Protein AF-J9EG57-F1 (afdb_monomer)

Organism: Wuchereria bancrofti (NCBI:txid6293)

Structure (mmCIF, N/CA/C/O backbone):
data_AF-J9EG57-F1
#
_entry.id   AF-J9EG57-F1
#
loop_
_atom_site.group_PDB
_atom_site.id
_atom_site.type_symbol
_atom_site.label_atom_id
_atom_site.label_alt_id
_atom_site.label_comp_id
_atom_site.label_asym_id
_atom_site.label_entity_id
_atom_site.label_seq_id
_atom_site.pdbx_PDB_ins_code
_atom_site.Cartn_x
_atom_site.Cartn_y
_atom_site.Cartn_z
_atom_site.occupancy
_atom_site.B_iso_or_equiv
_atom_site.auth_seq_id
_atom_site.auth_comp_id
_atom_site.auth_asym_id
_atom_site.auth_atom_id
_atom_site.pdbx_PDB_model_num
ATOM 1 N N . MET A 1 1 ? 6.375 -0.796 -28.559 1.00 57.81 1 MET A N 1
ATOM 2 C CA . MET A 1 1 ? 7.271 -1.974 -28.597 1.00 57.81 1 MET A CA 1
ATOM 3 C C . MET A 1 1 ? 8.467 -1.835 -27.651 1.00 57.81 1 MET A C 1
ATOM 5 O O . MET A 1 1 ? 8.670 -2.732 -26.848 1.00 57.81 1 MET A O 1
ATOM 9 N N . PHE A 1 2 ? 9.218 -0.724 -27.666 1.00 63.81 2 PHE A N 1
ATOM 10 C CA . PHE A 1 2 ? 10.356 -0.528 -26.745 1.00 63.81 2 PHE A CA 1
ATOM 11 C C . PHE A 1 2 ? 9.957 -0.389 -25.268 1.00 63.81 2 PHE A C 1
ATOM 13 O O . PHE A 1 2 ? 10.503 -1.093 -24.427 1.00 63.81 2 PHE A O 1
ATOM 20 N N . ILE A 1 3 ? 8.948 0.432 -24.951 1.00 69.69 3 ILE A N 1
ATOM 21 C CA . ILE A 1 3 ? 8.477 0.614 -23.563 1.00 69.69 3 ILE A CA 1
ATOM 22 C C . ILE A 1 3 ? 8.057 -0.728 -22.952 1.00 69.69 3 ILE A C 1
ATOM 24 O O . ILE A 1 3 ? 8.500 -1.078 -21.870 1.00 69.69 3 ILE A O 1
ATOM 28 N N . THR A 1 4 ? 7.292 -1.538 -23.685 1.00 69.19 4 THR A N 1
ATOM 29 C CA . THR A 1 4 ? 6.844 -2.865 -23.235 1.00 69.19 4 THR A CA 1
ATOM 30 C C . THR A 1 4 ? 7.978 -3.850 -22.940 1.00 69.19 4 THR A C 1
ATOM 32 O O . THR A 1 4 ? 7.778 -4.738 -22.117 1.00 69.19 4 THR A O 1
ATOM 35 N N . LEU A 1 5 ? 9.145 -3.710 -23.582 1.00 70.06 5 LEU A N 1
ATOM 36 C CA . LEU A 1 5 ? 10.332 -4.518 -23.278 1.00 70.06 5 LEU A CA 1
ATOM 37 C C . LEU A 1 5 ? 11.007 -4.036 -21.989 1.00 70.06 5 LEU A C 1
ATOM 39 O O . LEU A 1 5 ? 11.344 -4.856 -21.140 1.00 70.06 5 LEU A O 1
ATOM 43 N N . LEU A 1 6 ? 11.103 -2.716 -21.797 1.00 75.38 6 LEU A N 1
ATOM 44 C CA . LEU A 1 6 ? 11.636 -2.119 -20.567 1.00 75.38 6 LEU A CA 1
ATOM 45 C C . LEU A 1 6 ? 10.810 -2.498 -19.328 1.00 75.38 6 LEU A C 1
ATOM 47 O O . LEU A 1 6 ? 11.366 -2.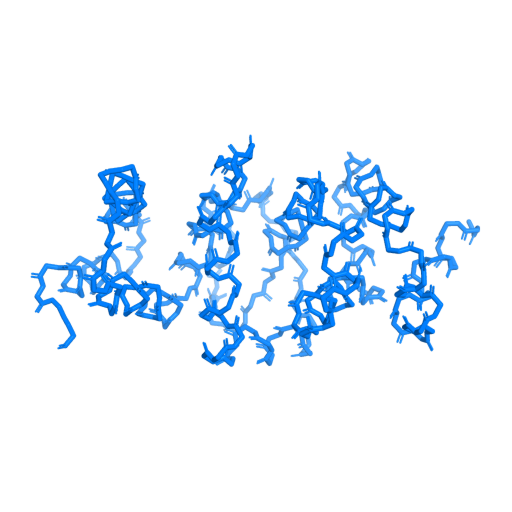651 -18.247 1.00 75.38 6 LEU A O 1
ATOM 51 N N . LEU A 1 7 ? 9.498 -2.718 -19.477 1.00 78.94 7 LEU A N 1
ATOM 52 C CA . LEU A 1 7 ? 8.629 -3.142 -18.368 1.00 78.94 7 LEU A CA 1
ATOM 53 C C . LEU A 1 7 ? 8.873 -4.581 -17.890 1.00 78.94 7 LEU A C 1
ATOM 55 O O . LEU A 1 7 ? 8.391 -4.947 -16.823 1.00 78.94 7 LEU A O 1
ATOM 59 N N . ILE A 1 8 ? 9.577 -5.406 -18.670 1.00 81.00 8 ILE A N 1
ATOM 60 C CA . ILE A 1 8 ? 9.894 -6.796 -18.306 1.00 81.00 8 ILE A CA 1
ATOM 61 C C . ILE A 1 8 ? 11.206 -6.869 -17.507 1.00 81.00 8 ILE A C 1
ATOM 63 O O . ILE A 1 8 ? 11.408 -7.805 -16.732 1.00 81.00 8 ILE A O 1
ATOM 67 N N . ILE A 1 9 ? 12.076 -5.863 -17.654 1.00 79.94 9 ILE A N 1
ATOM 68 C CA . ILE A 1 9 ? 13.387 -5.794 -16.998 1.00 79.94 9 ILE A CA 1
ATOM 69 C C . ILE A 1 9 ? 13.290 -5.924 -15.471 1.00 79.94 9 ILE A C 1
ATOM 71 O O . ILE A 1 9 ? 14.027 -6.738 -14.929 1.00 79.94 9 ILE A O 1
ATOM 75 N N . PRO A 1 10 ? 12.368 -5.258 -14.749 1.00 80.19 10 PRO A N 1
ATOM 76 C CA . PRO A 1 10 ? 12.299 -5.389 -13.292 1.00 80.19 10 PRO A CA 1
ATOM 77 C C . PRO A 1 10 ? 12.045 -6.818 -12.818 1.00 80.19 10 PRO A C 1
ATOM 79 O O . PRO A 1 10 ? 12.564 -7.221 -11.781 1.00 80.19 10 PRO A O 1
ATOM 82 N N . ARG A 1 11 ? 11.263 -7.590 -13.582 1.00 79.19 11 ARG A N 1
ATOM 83 C CA . ARG A 1 11 ? 10.943 -8.980 -13.250 1.00 79.19 11 ARG A CA 1
ATOM 84 C C . ARG A 1 11 ? 12.073 -9.934 -13.631 1.00 79.19 11 ARG A C 1
ATOM 86 O O . ARG A 1 11 ? 12.404 -10.818 -12.852 1.00 79.19 11 ARG A O 1
ATOM 93 N N . ASN A 1 12 ? 12.651 -9.766 -14.819 1.00 83.19 12 ASN A N 1
ATOM 94 C CA . ASN A 1 12 ? 13.596 -10.738 -15.382 1.00 83.19 12 ASN A CA 1
ATOM 95 C C . ASN A 1 12 ? 15.071 -10.403 -15.101 1.00 83.19 12 ASN A C 1
ATOM 97 O O . ASN A 1 12 ? 15.911 -11.296 -15.094 1.00 83.19 12 ASN A O 1
ATOM 101 N N . TYR A 1 13 ? 15.382 -9.130 -14.865 1.00 84.75 13 TYR A N 1
ATOM 102 C CA . TYR A 1 13 ? 16.728 -8.585 -14.688 1.00 84.75 13 TYR A CA 1
ATOM 103 C C . TYR A 1 13 ? 16.738 -7.595 -13.515 1.00 84.75 13 TYR A C 1
ATOM 105 O O . TYR A 1 13 ? 17.072 -6.417 -13.649 1.00 84.75 13 TYR A O 1
ATOM 113 N N . PHE A 1 14 ? 16.351 -8.081 -12.331 1.00 84.38 14 PHE A N 1
ATOM 114 C CA . PHE A 1 14 ? 16.212 -7.239 -11.140 1.00 84.38 14 PHE A CA 1
ATOM 115 C C . PHE A 1 14 ? 17.504 -6.491 -10.776 1.00 84.38 14 PHE A C 1
ATOM 117 O O . PHE A 1 14 ? 17.450 -5.356 -10.314 1.00 84.38 14 PHE A O 1
ATOM 124 N N . THR A 1 15 ? 18.674 -7.101 -10.988 1.00 83.94 15 THR A N 1
ATOM 125 C CA . THR A 1 15 ? 19.976 -6.470 -10.716 1.00 83.94 15 THR A CA 1
ATOM 126 C C . THR A 1 15 ? 20.172 -5.195 -11.538 1.00 83.94 15 THR A C 1
ATOM 128 O O . THR A 1 15 ? 20.552 -4.160 -10.988 1.00 83.94 15 THR A O 1
ATOM 131 N N . GLU A 1 16 ? 19.827 -5.234 -12.825 1.00 85.25 16 GLU A N 1
ATOM 132 C CA . GLU A 1 16 ? 19.859 -4.074 -13.720 1.00 85.25 16 GLU A CA 1
ATOM 133 C C . GLU A 1 16 ? 18.868 -2.997 -13.266 1.00 85.25 16 GLU A C 1
ATOM 135 O O . GLU A 1 16 ? 19.236 -1.830 -13.129 1.00 85.25 16 GLU A O 1
ATOM 140 N N . PHE A 1 17 ? 17.636 -3.398 -12.937 1.00 85.12 17 PHE A N 1
ATOM 141 C CA . PHE A 1 17 ? 16.631 -2.493 -12.378 1.00 85.12 17 PHE A CA 1
ATOM 142 C C . PHE A 1 17 ? 17.133 -1.801 -11.099 1.00 85.12 17 PHE A C 1
ATOM 144 O O . PHE A 1 17 ? 17.042 -0.580 -10.980 1.00 85.12 17 PHE A O 1
ATOM 151 N N . SER A 1 18 ? 17.737 -2.558 -10.179 1.00 83.75 18 SER A N 1
ATOM 152 C CA . SER A 1 18 ? 18.270 -2.034 -8.916 1.00 83.75 18 SER A CA 1
ATOM 153 C C . SER A 1 18 ? 19.509 -1.149 -9.073 1.00 83.75 18 SER A C 1
ATOM 155 O O . SER A 1 18 ? 19.851 -0.432 -8.139 1.00 83.75 18 SER A O 1
ATOM 157 N N . THR A 1 19 ? 20.158 -1.164 -10.243 1.00 85.19 19 THR A N 1
ATOM 158 C CA . THR A 1 19 ? 21.294 -0.278 -10.549 1.00 85.19 19 THR A CA 1
ATOM 159 C C . THR A 1 19 ? 20.820 1.137 -10.897 1.00 85.19 19 THR A C 1
ATOM 161 O O . THR A 1 19 ? 21.507 2.113 -10.603 1.00 85.19 19 THR A O 1
ATOM 164 N N . TYR A 1 20 ? 19.625 1.261 -11.484 1.00 85.12 20 TYR A N 1
ATOM 165 C CA . TYR A 1 20 ? 19.053 2.531 -11.950 1.00 85.12 20 TYR A CA 1
ATOM 166 C C . TYR A 1 20 ? 17.590 2.723 -11.497 1.00 85.12 20 TYR A C 1
ATOM 168 O O . TYR A 1 20 ? 16.708 2.982 -12.325 1.00 85.12 20 TYR A O 1
ATOM 176 N N . PRO A 1 21 ? 17.280 2.587 -10.192 1.00 86.06 21 PRO A N 1
ATOM 177 C CA . PRO A 1 21 ? 15.898 2.503 -9.728 1.00 86.06 21 PRO A CA 1
ATOM 178 C C . PRO A 1 21 ? 15.124 3.799 -9.998 1.00 86.06 21 PRO A C 1
ATOM 180 O O . PRO A 1 21 ? 13.977 3.747 -10.431 1.00 86.06 21 PRO A O 1
ATOM 183 N N . THR A 1 22 ? 15.748 4.968 -9.838 1.00 87.25 22 THR A N 1
ATOM 184 C CA . THR A 1 22 ? 15.096 6.278 -10.003 1.00 87.25 22 THR A CA 1
ATOM 185 C C . THR A 1 22 ? 14.610 6.520 -11.435 1.00 87.25 22 THR A C 1
ATOM 187 O O . THR A 1 22 ? 13.525 7.076 -11.643 1.00 87.25 22 THR A O 1
ATOM 190 N N . GLN A 1 23 ? 15.374 6.069 -12.437 1.00 87.44 23 GLN A N 1
ATOM 191 C CA . GLN A 1 23 ? 14.998 6.156 -13.849 1.00 87.44 23 GLN A CA 1
ATOM 192 C C . GLN A 1 23 ? 13.776 5.277 -14.138 1.00 87.44 23 GLN A C 1
ATOM 194 O O . GLN A 1 23 ? 12.808 5.746 -14.740 1.00 87.44 23 GLN A O 1
ATOM 199 N N . TYR A 1 24 ? 13.791 4.029 -13.661 1.00 89.94 24 TYR A N 1
ATOM 200 C CA . TYR A 1 24 ? 12.669 3.107 -13.829 1.00 89.94 24 TYR A CA 1
ATOM 201 C C . TYR A 1 24 ? 11.419 3.569 -13.073 1.00 89.94 24 TYR A C 1
ATOM 203 O O . TYR A 1 24 ? 10.335 3.553 -13.647 1.00 89.94 24 TYR A O 1
ATOM 211 N N . ILE A 1 25 ? 11.553 4.056 -11.837 1.00 90.31 25 ILE A N 1
ATOM 212 C CA . ILE A 1 25 ? 10.439 4.608 -11.049 1.00 90.31 25 ILE A CA 1
ATOM 213 C C . ILE A 1 25 ? 9.801 5.790 -11.783 1.00 90.31 25 ILE A C 1
ATOM 215 O O . ILE A 1 25 ? 8.581 5.844 -11.925 1.00 90.31 25 ILE A O 1
ATOM 219 N N . THR A 1 26 ? 10.613 6.709 -12.313 1.00 90.44 26 THR A N 1
ATOM 220 C CA . THR A 1 26 ? 10.104 7.856 -13.081 1.00 90.44 26 THR A CA 1
ATOM 221 C C . THR A 1 26 ? 9.385 7.403 -14.352 1.00 90.44 26 THR A C 1
ATOM 223 O O . THR A 1 26 ? 8.307 7.910 -14.661 1.00 90.44 26 THR A O 1
ATOM 226 N N . LEU A 1 27 ? 9.940 6.422 -15.068 1.00 91.31 27 LEU A N 1
ATOM 227 C CA . LEU A 1 27 ? 9.302 5.833 -16.244 1.00 91.31 27 LEU A CA 1
ATOM 228 C C . LEU A 1 27 ? 7.960 5.175 -15.889 1.00 91.31 27 LEU A C 1
ATOM 230 O O . LEU A 1 27 ? 6.971 5.393 -16.587 1.00 91.31 27 LEU A O 1
ATOM 234 N N . PHE A 1 28 ? 7.905 4.392 -14.807 1.00 93.50 28 PHE A N 1
ATOM 235 C CA . PHE A 1 28 ? 6.677 3.733 -14.360 1.00 93.50 28 PHE A CA 1
ATOM 236 C C . PHE A 1 28 ? 5.628 4.735 -13.911 1.00 93.50 28 PHE A C 1
ATO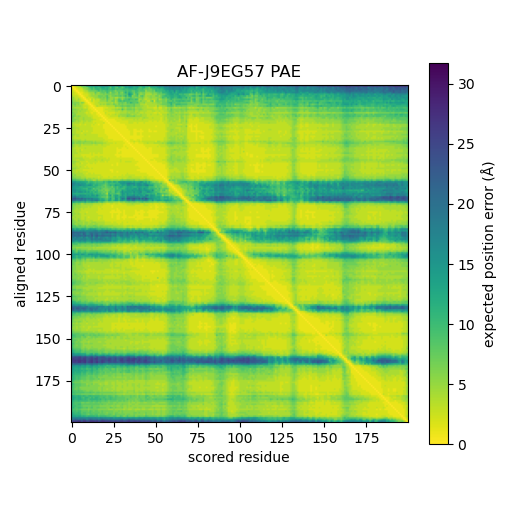M 238 O O . PHE A 1 28 ? 4.462 4.534 -14.222 1.00 93.50 28 PHE A O 1
ATOM 245 N N . ASN A 1 29 ? 6.029 5.823 -13.256 1.00 92.31 29 ASN A N 1
ATOM 246 C CA . ASN A 1 29 ? 5.137 6.910 -12.870 1.00 92.31 29 ASN A CA 1
ATOM 247 C C . ASN A 1 29 ? 4.475 7.547 -14.096 1.00 92.31 29 ASN A C 1
ATOM 249 O O . ASN A 1 29 ? 3.253 7.503 -14.224 1.00 92.31 29 ASN A O 1
ATOM 253 N N . LEU A 1 30 ? 5.268 8.012 -15.065 1.00 92.69 30 LEU A N 1
ATOM 254 C CA . LEU A 1 30 ? 4.743 8.602 -16.301 1.00 92.69 30 LEU A CA 1
ATOM 255 C C . LEU A 1 30 ? 3.850 7.623 -17.079 1.00 92.69 30 LEU A C 1
ATOM 257 O O . LEU A 1 30 ? 2.789 7.991 -17.592 1.00 92.69 30 LEU A O 1
ATOM 261 N N . TYR A 1 31 ? 4.254 6.354 -17.142 1.00 93.94 31 TYR A N 1
ATOM 262 C CA . TYR A 1 31 ? 3.484 5.327 -17.828 1.00 93.94 31 TYR A CA 1
ATOM 263 C C . TYR A 1 31 ? 2.168 5.012 -17.102 1.00 93.94 31 TYR A C 1
ATOM 265 O O . TYR A 1 31 ? 1.117 4.968 -17.737 1.00 93.94 31 TYR A O 1
ATOM 273 N N . ALA A 1 32 ? 2.185 4.874 -15.775 1.00 93.06 32 ALA A N 1
ATOM 274 C CA . ALA A 1 32 ? 0.994 4.655 -14.957 1.00 93.06 32 ALA A CA 1
ATOM 275 C C . ALA A 1 32 ? 0.001 5.822 -15.068 1.00 93.06 32 ALA A C 1
ATOM 277 O O . ALA A 1 32 ? -1.210 5.598 -15.145 1.00 93.06 32 ALA A O 1
ATOM 278 N N . LEU A 1 33 ? 0.490 7.063 -15.125 1.00 93.06 33 LEU A N 1
ATOM 279 C CA . LEU A 1 33 ? -0.342 8.257 -15.299 1.00 93.06 33 LEU A CA 1
ATOM 280 C C . LEU A 1 33 ? -1.001 8.338 -16.686 1.00 93.06 33 LEU A C 1
ATOM 282 O O . LEU A 1 33 ? -2.016 9.011 -16.833 1.00 93.06 33 LEU A O 1
ATOM 286 N N . SER A 1 34 ? -0.501 7.602 -17.684 1.00 93.19 34 SER A N 1
ATOM 287 C CA . SER A 1 34 ? -1.047 7.620 -19.050 1.00 93.19 34 SER A CA 1
ATOM 288 C C . SER A 1 34 ? -2.422 6.950 -19.184 1.00 93.19 34 SER A C 1
ATOM 290 O O . SER A 1 34 ? -3.119 7.184 -20.170 1.00 93.19 34 SER A O 1
ATOM 292 N N . GLY A 1 35 ? -2.829 6.106 -18.231 1.00 92.44 35 GLY A N 1
ATOM 293 C CA . GLY A 1 35 ? -4.155 5.487 -18.255 1.00 92.44 35 GLY A CA 1
ATOM 294 C C . GLY A 1 35 ? -4.273 4.214 -17.425 1.00 92.44 35 GLY A C 1
ATOM 295 O O . GLY A 1 35 ? -3.304 3.719 -16.849 1.00 92.44 35 GLY A O 1
ATOM 296 N N . LEU A 1 36 ? -5.495 3.682 -17.334 1.00 92.25 36 LEU A N 1
ATOM 297 C CA . LEU A 1 36 ? -5.777 2.469 -16.562 1.00 92.25 36 LEU A CA 1
ATOM 298 C C . LEU A 1 36 ? -5.083 1.242 -17.165 1.00 92.25 36 LEU A C 1
ATOM 300 O O . LEU A 1 36 ? -4.464 0.478 -16.433 1.00 92.25 36 LEU A O 1
ATOM 304 N N . GLU A 1 37 ? -5.114 1.071 -18.489 1.00 92.31 37 GLU A N 1
ATOM 305 C CA . GLU A 1 37 ? -4.503 -0.099 -19.134 1.00 92.31 37 GLU A CA 1
ATOM 306 C C . GLU A 1 37 ? -2.983 -0.151 -18.931 1.00 92.31 37 GLU A C 1
ATOM 308 O O . GLU A 1 37 ? -2.419 -1.224 -18.740 1.00 92.31 37 GLU A O 1
ATOM 313 N N . GLN A 1 38 ? -2.316 1.001 -18.883 1.00 93.62 38 GLN A N 1
ATOM 314 C CA . GLN A 1 38 ? -0.888 1.097 -18.596 1.00 93.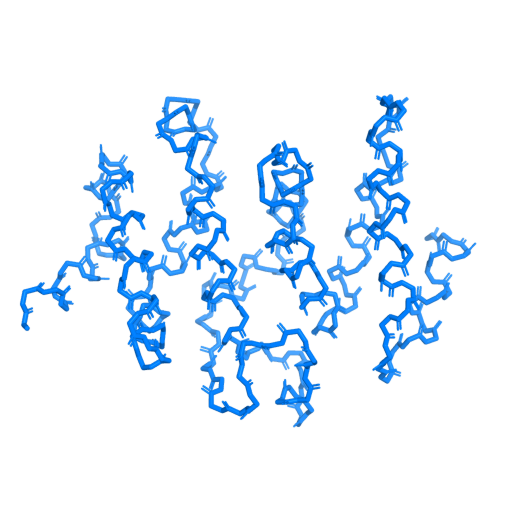62 38 GLN A CA 1
ATOM 315 C C . GLN A 1 38 ? -0.572 0.643 -17.168 1.00 93.62 38 GLN A C 1
ATOM 317 O O . GLN A 1 38 ? 0.357 -0.143 -16.967 1.00 93.62 38 GLN A O 1
ATOM 322 N N . LYS A 1 39 ? -1.390 1.045 -16.184 1.00 94.56 39 LYS A N 1
ATOM 323 C CA . LYS A 1 39 ? -1.288 0.525 -14.811 1.00 94.56 39 LYS A CA 1
ATOM 324 C C . LYS A 1 39 ? -1.469 -0.998 -14.790 1.00 94.56 39 LYS A C 1
ATOM 326 O O . LYS A 1 39 ? -0.648 -1.706 -14.210 1.00 94.56 39 LYS A O 1
ATOM 331 N N . ARG A 1 40 ? -2.474 -1.529 -15.500 1.00 93.31 40 ARG A N 1
ATOM 332 C CA . ARG A 1 40 ? -2.695 -2.985 -15.610 1.00 93.31 40 ARG A CA 1
ATOM 333 C C . ARG A 1 40 ? -1.493 -3.708 -16.208 1.00 93.31 40 ARG A C 1
ATOM 335 O O . ARG A 1 40 ? -1.117 -4.778 -15.735 1.00 93.31 40 ARG A O 1
ATOM 342 N N . GLN A 1 41 ? -0.886 -3.142 -17.248 1.00 92.88 41 GLN A N 1
ATOM 343 C CA . GLN A 1 41 ? 0.304 -3.715 -17.870 1.00 92.88 41 GLN A CA 1
ATOM 344 C C . GLN A 1 41 ? 1.491 -3.737 -16.906 1.00 92.88 41 GLN A C 1
ATOM 346 O O . GLN A 1 41 ? 2.159 -4.764 -16.827 1.00 92.88 41 GLN A O 1
ATOM 351 N N . LEU A 1 42 ? 1.718 -2.673 -16.129 1.00 94.56 42 LEU A N 1
ATOM 352 C CA . LEU A 1 42 ? 2.768 -2.644 -15.102 1.00 94.56 42 LEU A CA 1
ATOM 353 C C . LEU A 1 42 ? 2.590 -3.758 -14.064 1.00 94.56 42 LEU A C 1
ATOM 355 O O . LEU A 1 42 ? 3.549 -4.474 -13.770 1.00 94.56 42 LEU A O 1
ATOM 359 N N . VAL A 1 43 ? 1.365 -3.959 -13.568 1.00 94.19 43 VAL A N 1
ATOM 360 C CA . VAL A 1 43 ? 1.050 -5.060 -12.640 1.00 94.19 43 VAL A CA 1
ATOM 361 C C . VAL A 1 43 ? 1.334 -6.415 -13.295 1.00 94.19 43 VAL A C 1
ATOM 363 O O . VAL A 1 43 ? 2.119 -7.202 -12.771 1.00 94.19 43 VAL A O 1
ATOM 366 N N . ARG A 1 44 ? 0.779 -6.669 -14.490 1.00 91.81 44 ARG A N 1
ATOM 367 C CA . ARG A 1 44 ? 0.939 -7.946 -15.217 1.00 91.81 44 ARG A CA 1
ATOM 368 C C . ARG A 1 44 ? 2.393 -8.263 -15.582 1.00 91.81 44 ARG A C 1
ATOM 370 O O . ARG A 1 44 ? 2.756 -9.431 -15.703 1.00 91.81 44 ARG A O 1
ATOM 377 N N . LYS A 1 45 ? 3.223 -7.242 -15.806 1.00 92.00 45 LYS A N 1
ATOM 378 C CA . LYS A 1 45 ? 4.646 -7.401 -16.143 1.00 92.00 45 LYS A CA 1
ATOM 379 C C . LYS A 1 45 ? 5.555 -7.518 -14.916 1.00 92.00 45 LYS A C 1
ATOM 381 O O . LYS A 1 45 ? 6.738 -7.787 -15.089 1.00 92.00 45 LYS A O 1
ATOM 386 N N . GLY A 1 46 ? 5.010 -7.418 -13.702 1.00 91.00 46 GLY A N 1
ATOM 387 C CA . GLY A 1 46 ? 5.753 -7.621 -12.456 1.00 91.00 46 GLY A CA 1
ATOM 388 C C . GLY A 1 46 ? 6.448 -6.369 -11.924 1.00 91.00 46 GLY A C 1
ATOM 389 O O . GLY A 1 46 ? 7.274 -6.481 -11.023 1.00 91.00 46 GLY A O 1
ATOM 390 N N . ALA A 1 47 ? 6.114 -5.178 -12.435 1.00 93.12 47 ALA A N 1
ATOM 391 C CA . ALA A 1 47 ? 6.694 -3.930 -11.942 1.00 93.12 47 ALA A CA 1
ATOM 392 C C . ALA A 1 47 ? 6.324 -3.685 -10.473 1.00 93.12 47 ALA A C 1
ATOM 394 O O . ALA A 1 47 ? 7.193 -3.339 -9.682 1.00 93.12 47 ALA A O 1
ATOM 395 N N . LEU A 1 48 ? 5.064 -3.935 -10.089 1.00 94.44 48 LEU A N 1
ATOM 396 C CA . LEU A 1 48 ? 4.624 -3.809 -8.696 1.00 94.44 48 LEU A CA 1
ATOM 397 C C . LEU A 1 48 ? 5.444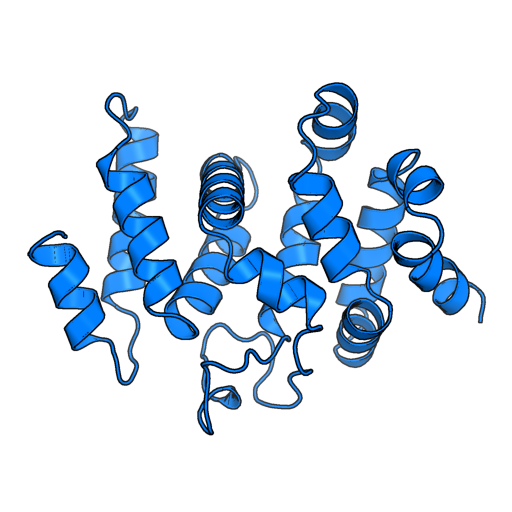 -4.715 -7.769 1.00 94.44 48 LEU A C 1
ATOM 399 O O . LEU A 1 48 ? 6.022 -4.227 -6.806 1.00 94.44 48 LEU A O 1
ATOM 403 N N . HIS A 1 49 ? 5.568 -6.002 -8.100 1.00 93.19 49 HIS A N 1
ATOM 404 C CA . HIS A 1 49 ? 6.384 -6.937 -7.324 1.00 93.19 49 HIS A CA 1
ATOM 405 C C . HIS A 1 49 ? 7.840 -6.464 -7.199 1.00 93.19 49 HIS A C 1
ATOM 407 O O . HIS A 1 49 ? 8.380 -6.436 -6.099 1.00 93.19 49 HIS A O 1
ATOM 413 N N . ALA A 1 50 ? 8.464 -6.023 -8.296 1.00 91.94 50 ALA A N 1
ATOM 414 C CA . ALA A 1 50 ? 9.837 -5.528 -8.255 1.00 91.94 50 ALA A CA 1
ATOM 415 C C . ALA A 1 50 ? 9.998 -4.285 -7.358 1.00 91.94 50 ALA A C 1
ATOM 417 O O . ALA A 1 50 ? 10.994 -4.168 -6.649 1.00 91.94 50 ALA A O 1
ATOM 418 N N . LEU A 1 51 ? 9.018 -3.376 -7.334 1.00 91.81 51 LEU A N 1
ATOM 419 C CA . LEU A 1 51 ? 9.034 -2.228 -6.420 1.00 91.81 51 LEU A CA 1
ATOM 420 C C . LEU A 1 51 ? 8.899 -2.667 -4.955 1.00 91.81 51 LEU A C 1
ATOM 422 O O . LEU A 1 51 ? 9.616 -2.140 -4.109 1.00 91.81 51 LEU A O 1
ATOM 426 N N . LEU A 1 52 ? 8.055 -3.662 -4.656 1.00 91.88 52 LEU A N 1
ATOM 427 C CA . LEU A 1 52 ? 7.940 -4.231 -3.305 1.00 91.88 52 LEU A CA 1
ATOM 428 C C . LEU A 1 52 ? 9.249 -4.912 -2.863 1.00 91.88 52 LEU A C 1
ATOM 430 O O . LEU A 1 52 ? 9.718 -4.696 -1.748 1.00 91.88 52 LEU A O 1
ATOM 434 N N . VAL A 1 53 ? 9.908 -5.652 -3.759 1.00 90.19 53 VAL A N 1
ATOM 435 C CA . VAL A 1 53 ? 11.239 -6.231 -3.498 1.00 90.19 53 VAL A CA 1
ATOM 436 C C . VAL A 1 53 ? 12.299 -5.140 -3.302 1.00 90.19 53 VAL A C 1
ATOM 438 O O . VAL A 1 53 ? 13.216 -5.295 -2.499 1.00 90.19 53 VAL A O 1
ATOM 441 N N . LEU A 1 54 ? 12.199 -4.015 -4.014 1.00 87.88 54 LEU A N 1
ATOM 442 C CA . LEU A 1 54 ? 13.133 -2.899 -3.861 1.00 87.88 54 LEU A CA 1
ATOM 443 C C . LEU A 1 54 ? 13.058 -2.279 -2.460 1.00 87.88 54 LEU A C 1
ATOM 445 O O . LEU A 1 54 ? 14.100 -2.031 -1.853 1.00 87.88 54 LEU A O 1
ATOM 449 N N . ILE A 1 55 ? 11.846 -2.061 -1.939 1.00 86.56 55 ILE A N 1
ATOM 450 C CA . ILE A 1 55 ? 11.648 -1.491 -0.596 1.00 86.56 55 ILE A CA 1
ATOM 451 C C . ILE A 1 55 ? 11.903 -2.502 0.527 1.00 86.56 55 ILE A C 1
ATOM 453 O O . ILE A 1 55 ? 12.217 -2.100 1.652 1.00 86.56 55 ILE A O 1
ATOM 457 N N . SER A 1 56 ? 11.815 -3.806 0.235 1.00 84.81 56 SER A N 1
ATOM 458 C CA . SER A 1 56 ? 12.142 -4.854 1.203 1.00 84.81 56 SER A CA 1
ATOM 459 C C . SER A 1 56 ? 13.648 -5.011 1.415 1.00 84.81 56 SER A C 1
ATOM 461 O O . SER A 1 56 ? 14.056 -5.439 2.492 1.00 84.81 56 SER A O 1
ATOM 463 N N . ARG A 1 57 ? 14.503 -4.624 0.462 1.00 81.69 57 ARG A N 1
ATOM 464 C CA . ARG A 1 57 ? 15.963 -4.705 0.635 1.00 81.69 57 ARG A CA 1
ATOM 465 C C . ARG A 1 57 ? 16.468 -3.720 1.691 1.00 81.69 57 ARG A C 1
ATOM 467 O O . ARG A 1 57 ? 16.147 -2.536 1.680 1.00 81.69 57 ARG A O 1
ATOM 474 N N . GLU A 1 58 ? 17.319 -4.207 2.591 1.00 65.69 58 GLU A N 1
ATOM 475 C CA . GLU A 1 58 ? 17.943 -3.402 3.655 1.00 65.69 58 GLU A CA 1
ATOM 476 C C . GLU A 1 58 ? 19.191 -2.637 3.205 1.00 65.69 58 GLU A C 1
ATOM 478 O O . GLU A 1 58 ? 19.829 -1.970 4.014 1.00 65.69 58 GLU A O 1
ATOM 483 N N . ASP A 1 59 ? 19.518 -2.691 1.916 1.00 70.94 59 ASP A N 1
ATOM 484 C CA . ASP A 1 59 ? 20.693 -2.030 1.371 1.00 70.94 59 ASP A CA 1
ATOM 485 C C . ASP A 1 59 ? 20.553 -0.503 1.473 1.00 70.94 59 ASP A C 1
ATOM 487 O O . ASP A 1 59 ? 19.781 0.133 0.745 1.00 70.94 59 ASP A O 1
ATOM 491 N N . TYR A 1 60 ? 21.299 0.075 2.416 1.00 62.19 60 TYR A N 1
ATOM 492 C CA . TYR A 1 60 ? 21.305 1.505 2.707 1.00 62.19 60 TYR A CA 1
ATOM 493 C C . TYR A 1 60 ? 21.661 2.334 1.469 1.00 62.19 60 TYR A C 1
ATOM 495 O O . TYR A 1 60 ? 21.081 3.397 1.258 1.00 62.19 60 TYR A O 1
ATOM 503 N N . HIS A 1 61 ? 22.551 1.831 0.607 1.00 61.41 61 HIS A N 1
ATOM 504 C CA . HIS A 1 61 ? 22.924 2.536 -0.617 1.00 61.41 61 HIS A CA 1
ATOM 505 C C . HIS A 1 61 ? 21.749 2.632 -1.582 1.00 61.41 61 HIS A C 1
ATOM 507 O O . HIS A 1 61 ? 21.502 3.698 -2.139 1.00 61.41 61 HIS A O 1
ATOM 513 N N . ILE A 1 62 ? 20.987 1.549 -1.737 1.00 62.06 62 ILE A N 1
ATOM 514 C CA . ILE A 1 62 ? 19.811 1.542 -2.608 1.00 62.06 62 ILE A CA 1
ATOM 515 C C . ILE A 1 62 ? 18.726 2.448 -2.015 1.00 62.06 62 ILE A C 1
ATOM 517 O O . ILE A 1 62 ? 18.160 3.256 -2.747 1.00 62.06 62 ILE A O 1
ATOM 521 N N . LYS A 1 63 ? 18.502 2.390 -0.693 1.00 65.69 63 LYS A N 1
ATOM 522 C CA . LYS A 1 63 ? 17.551 3.266 0.012 1.00 65.69 63 LYS A CA 1
ATOM 523 C C . LYS A 1 63 ? 17.817 4.739 -0.247 1.00 65.69 63 LYS A C 1
ATOM 525 O O . LYS A 1 63 ? 16.903 5.416 -0.697 1.00 65.69 63 LYS A O 1
ATOM 530 N N . VAL A 1 64 ? 19.052 5.208 -0.066 1.00 61.69 64 VAL A N 1
ATOM 531 C CA . VAL A 1 64 ? 19.423 6.616 -0.302 1.00 61.69 64 VAL A CA 1
ATOM 532 C C . VAL A 1 64 ? 19.136 7.054 -1.746 1.00 61.69 64 VAL A C 1
ATOM 534 O O . VAL A 1 64 ? 18.735 8.191 -1.969 1.00 61.69 64 VAL A O 1
ATOM 537 N N . ILE A 1 65 ? 19.275 6.159 -2.732 1.00 64.38 65 ILE A N 1
ATOM 538 C CA . ILE A 1 65 ? 19.059 6.482 -4.155 1.00 64.38 65 ILE A CA 1
ATOM 539 C C . ILE A 1 65 ? 17.580 6.761 -4.472 1.00 64.38 65 ILE A C 1
ATOM 541 O O . ILE A 1 65 ? 17.286 7.580 -5.348 1.00 64.38 65 ILE A O 1
ATOM 545 N N . TYR A 1 66 ? 16.644 6.098 -3.784 1.00 64.94 66 TYR A N 1
ATOM 546 C CA . TYR A 1 66 ? 15.204 6.269 -4.018 1.00 64.94 66 TYR A CA 1
ATOM 547 C C . TYR A 1 66 ? 14.460 6.998 -2.891 1.00 64.94 66 TYR A C 1
ATOM 549 O O . TYR A 1 66 ? 13.274 7.287 -3.063 1.00 64.94 66 TYR A O 1
ATOM 557 N N . GLN A 1 67 ? 15.114 7.306 -1.765 1.00 59.38 67 GLN A N 1
ATOM 558 C CA . GLN A 1 67 ? 14.483 7.884 -0.570 1.00 59.38 67 GLN A CA 1
ATOM 559 C C . GLN A 1 67 ? 13.810 9.234 -0.839 1.00 59.38 67 GLN A C 1
ATOM 561 O O . GLN A 1 67 ? 12.761 9.513 -0.267 1.00 59.38 67 GLN A O 1
ATOM 566 N N . ASP A 1 68 ? 14.353 10.022 -1.769 1.00 57.06 68 ASP A N 1
ATOM 567 C CA . ASP A 1 68 ? 13.783 11.312 -2.180 1.00 57.06 68 ASP A CA 1
ATOM 568 C C . ASP A 1 68 ? 12.671 11.182 -3.236 1.00 57.06 68 ASP A C 1
ATOM 570 O O . ASP A 1 68 ? 12.068 12.172 -3.657 1.00 57.06 68 ASP A O 1
ATOM 574 N N . SER A 1 69 ? 12.377 9.966 -3.705 1.00 62.62 69 SER A N 1
ATOM 575 C CA . SER A 1 69 ? 11.361 9.750 -4.731 1.00 62.62 69 SER A CA 1
ATOM 576 C C . SER A 1 69 ? 9.995 9.515 -4.093 1.00 62.62 69 SER A C 1
ATOM 578 O O . SER A 1 69 ? 9.536 8.386 -3.939 1.00 62.62 69 SER A O 1
ATOM 580 N N . SER A 1 70 ? 9.273 10.595 -3.792 1.00 73.62 70 SER A N 1
ATOM 581 C CA . SER A 1 70 ? 7.841 10.488 -3.471 1.00 73.62 70 SER A CA 1
ATOM 582 C C . SER A 1 70 ? 7.066 9.727 -4.570 1.00 73.62 70 SER A C 1
ATOM 584 O O . SER A 1 70 ? 6.159 8.940 -4.298 1.00 73.62 70 SER A O 1
ATOM 586 N N . LYS A 1 71 ? 7.577 9.809 -5.807 1.00 85.88 71 LYS A N 1
ATOM 587 C CA . LYS A 1 71 ? 7.177 9.016 -6.977 1.00 85.88 71 LYS A CA 1
ATOM 588 C C . LYS A 1 71 ? 7.193 7.499 -6.769 1.00 85.88 71 LYS A C 1
ATOM 590 O O . LYS A 1 71 ? 6.398 6.822 -7.412 1.00 85.88 71 LYS A O 1
ATOM 595 N N . LEU A 1 72 ? 8.077 6.937 -5.939 1.00 88.06 72 LEU A N 1
ATOM 596 C CA . LEU A 1 72 ? 8.105 5.491 -5.682 1.00 88.06 72 LEU A CA 1
ATOM 597 C C . LEU A 1 72 ? 6.791 5.039 -5.049 1.00 88.06 72 LEU A C 1
ATOM 599 O O . LEU A 1 72 ? 6.111 4.164 -5.584 1.00 88.06 72 LEU A O 1
ATOM 603 N N . TYR A 1 73 ? 6.419 5.673 -3.940 1.00 88.50 73 TYR A N 1
ATOM 604 C CA . TYR A 1 73 ? 5.191 5.349 -3.223 1.00 88.50 73 TYR A CA 1
ATOM 605 C C . TYR A 1 73 ? 3.950 5.791 -3.994 1.00 88.50 73 TYR A C 1
ATOM 607 O O . TYR A 1 73 ? 2.926 5.119 -3.918 1.00 88.50 73 TYR A O 1
ATOM 615 N N . GLU A 1 74 ? 4.054 6.836 -4.818 1.00 90.69 74 GLU A N 1
ATOM 616 C CA . GLU A 1 74 ? 3.015 7.189 -5.784 1.00 90.69 74 GLU A CA 1
ATOM 617 C C . GLU A 1 74 ? 2.768 6.060 -6.789 1.00 90.69 74 GLU A C 1
ATOM 619 O O . GLU A 1 74 ? 1.634 5.618 -6.944 1.00 90.69 74 GLU A O 1
ATOM 624 N N . VAL A 1 75 ? 3.815 5.514 -7.419 1.00 93.06 75 VAL A N 1
ATOM 625 C CA . VAL A 1 75 ? 3.666 4.379 -8.344 1.00 93.06 75 VAL A CA 1
ATOM 626 C C . VAL A 1 75 ? 3.122 3.156 -7.620 1.00 93.06 75 VAL A C 1
ATOM 628 O O . VAL A 1 75 ? 2.191 2.529 -8.119 1.00 93.06 75 VAL A O 1
ATOM 631 N N . ILE A 1 76 ? 3.660 2.819 -6.446 1.00 93.81 76 ILE A N 1
ATOM 632 C CA . ILE A 1 76 ? 3.162 1.690 -5.652 1.00 93.81 76 ILE A CA 1
ATOM 633 C C . ILE A 1 76 ? 1.673 1.885 -5.334 1.00 93.81 76 ILE A C 1
ATOM 635 O O . ILE A 1 76 ? 0.895 0.954 -5.527 1.00 93.81 76 ILE A O 1
ATOM 639 N N . SER A 1 77 ? 1.253 3.094 -4.949 1.00 93.69 77 SER A N 1
ATOM 640 C CA . SER A 1 77 ? -0.150 3.428 -4.661 1.00 93.69 77 SER A CA 1
ATOM 641 C C . SER A 1 77 ? -1.017 3.263 -5.904 1.00 93.69 77 SER A C 1
ATOM 643 O O . SER A 1 77 ? -2.034 2.570 -5.865 1.00 93.69 77 SER A O 1
ATOM 645 N N . LEU A 1 78 ? -0.566 3.804 -7.042 1.00 94.38 78 LEU A N 1
ATOM 646 C CA . LEU A 1 78 ? -1.257 3.695 -8.325 1.00 94.38 78 LEU A CA 1
ATOM 647 C C . LEU A 1 78 ? -1.463 2.246 -8.777 1.00 94.38 78 LEU A C 1
ATOM 649 O O . LEU A 1 78 ? -2.462 1.950 -9.431 1.00 94.38 78 LEU A O 1
ATOM 653 N N . LEU A 1 79 ? -0.514 1.359 -8.472 1.00 95.44 79 LEU A N 1
ATOM 654 C CA . LEU A 1 79 ? -0.567 -0.044 -8.871 1.00 95.44 79 LEU A CA 1
ATOM 655 C C . LEU A 1 79 ? -1.317 -0.917 -7.856 1.00 95.44 79 LEU A C 1
ATOM 657 O O . LEU A 1 79 ? -2.092 -1.770 -8.275 1.00 95.44 79 LEU A O 1
ATOM 661 N N . LEU A 1 80 ? -1.147 -0.706 -6.548 1.00 94.19 80 LEU A N 1
ATOM 662 C CA . LEU A 1 80 ? -1.875 -1.456 -5.515 1.00 94.19 80 LEU A CA 1
ATOM 663 C C . LEU A 1 80 ? -3.377 -1.167 -5.557 1.00 94.19 80 LEU A C 1
ATOM 665 O O . LEU A 1 80 ? -4.174 -2.098 -5.511 1.00 94.19 80 LEU A O 1
ATOM 669 N N . ARG A 1 81 ? -3.770 0.101 -5.730 1.00 93.56 81 ARG A N 1
ATOM 670 C CA . ARG A 1 81 ? -5.179 0.546 -5.735 1.00 93.56 81 ARG A CA 1
ATOM 671 C C . ARG A 1 81 ? -5.958 0.184 -7.008 1.00 93.56 81 ARG A C 1
ATOM 673 O O . ARG A 1 81 ? -7.092 0.627 -7.192 1.00 93.56 81 ARG A O 1
ATOM 680 N N . ILE A 1 82 ? -5.338 -0.579 -7.912 1.00 92.88 82 ILE A N 1
ATOM 681 C CA . ILE A 1 82 ? -6.002 -1.241 -9.044 1.00 92.88 82 ILE A CA 1
ATOM 682 C C . ILE A 1 82 ? -5.919 -2.775 -8.953 1.00 92.88 82 ILE A C 1
ATOM 684 O O . ILE A 1 82 ? -6.334 -3.460 -9.892 1.00 92.88 82 ILE A O 1
ATOM 688 N N . CYS A 1 83 ? -5.334 -3.315 -7.879 1.00 92.00 83 CYS A N 1
ATOM 689 C CA . CYS A 1 83 ? -5.172 -4.749 -7.672 1.00 92.00 83 CYS A CA 1
ATOM 690 C C . CYS A 1 83 ? -6.333 -5.326 -6.860 1.00 92.00 83 CYS A C 1
ATOM 692 O O . CYS A 1 83 ? -6.636 -4.846 -5.770 1.00 92.00 83 CYS A O 1
ATOM 694 N N . LYS A 1 84 ? -6.923 -6.405 -7.374 1.00 88.19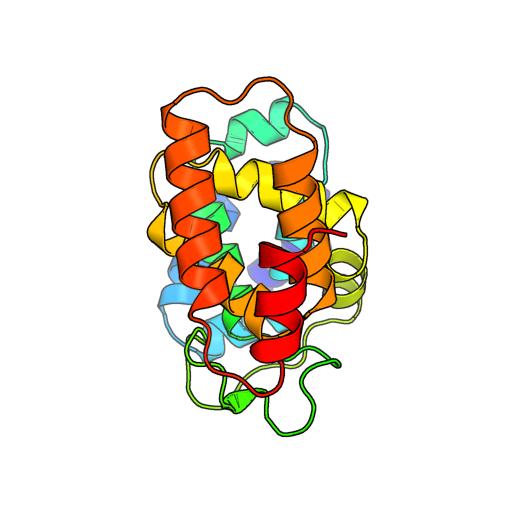 84 LYS A N 1
ATOM 695 C CA . LYS A 1 84 ? -7.924 -7.220 -6.695 1.00 88.19 84 LYS A CA 1
ATOM 696 C C . LYS A 1 84 ? -7.220 -8.329 -5.904 1.00 88.19 84 LYS A C 1
ATOM 698 O O . LYS A 1 84 ? -6.524 -9.149 -6.501 1.00 88.19 84 LYS A O 1
ATOM 703 N N . PHE A 1 85 ? -7.375 -8.350 -4.586 1.00 83.94 85 PHE A N 1
ATOM 704 C CA . PHE A 1 85 ? -6.866 -9.397 -3.694 1.00 83.94 85 PHE A CA 1
ATOM 705 C C . PHE A 1 85 ? -7.932 -10.478 -3.437 1.00 83.94 85 PHE A C 1
ATOM 707 O O . PHE A 1 85 ? -9.134 -10.244 -3.563 1.00 83.94 85 PHE A O 1
ATOM 714 N N . GLY A 1 86 ? -7.509 -11.690 -3.067 1.00 66.75 86 GLY A N 1
ATOM 715 C CA . GLY A 1 86 ? -8.426 -12.822 -2.849 1.00 66.75 86 GLY A CA 1
ATOM 716 C C . GLY A 1 86 ? -9.397 -12.636 -1.675 1.00 66.75 86 GLY A C 1
ATOM 717 O O . GLY A 1 86 ? -10.457 -13.254 -1.644 1.00 66.75 86 GLY A O 1
ATOM 718 N N . TRP A 1 87 ? -9.071 -11.751 -0.732 1.00 66.50 87 TRP A N 1
ATOM 719 C CA . TRP A 1 87 ? -9.863 -11.480 0.475 1.00 66.50 87 TRP A CA 1
ATOM 720 C C . TRP A 1 87 ? -11.161 -10.707 0.220 1.00 66.50 87 TRP A C 1
ATOM 722 O O . TRP A 1 87 ? -12.023 -10.635 1.089 1.00 66.50 87 TRP A O 1
ATOM 732 N N . GLN A 1 88 ? -11.299 -10.130 -0.970 1.00 61.78 88 GLN A N 1
ATOM 733 C CA . GLN A 1 88 ? -12.264 -9.071 -1.258 1.00 61.78 88 GLN A CA 1
ATOM 734 C C . GLN A 1 88 ? -13.646 -9.592 -1.688 1.00 61.78 88 GLN A C 1
ATOM 736 O O . GLN A 1 88 ? -14.604 -8.826 -1.812 1.00 61.78 88 GLN A O 1
ATOM 741 N N . GLY A 1 89 ? -13.768 -10.901 -1.944 1.00 59.41 89 GLY A N 1
ATOM 742 C CA . GLY A 1 89 ? -15.015 -11.522 -2.397 1.00 59.41 89 GLY A CA 1
ATOM 743 C C . GLY A 1 89 ? -15.626 -10.837 -3.633 1.00 59.41 89 GLY A C 1
ATOM 744 O O . GLY A 1 89 ? -14.921 -10.367 -4.537 1.00 59.41 89 GLY A O 1
ATOM 745 N N . GLU A 1 90 ? -16.959 -10.786 -3.689 1.00 60.88 90 GLU A N 1
ATOM 746 C CA . GLU A 1 90 ? -17.715 -10.123 -4.767 1.00 60.88 90 GLU A CA 1
ATOM 747 C C . GLU A 1 90 ? -17.689 -8.585 -4.668 1.00 60.88 90 GLU A C 1
ATOM 749 O O . GLU A 1 90 ? -17.903 -7.910 -5.670 1.00 60.88 90 GLU A O 1
ATOM 754 N N . ASN A 1 91 ? -17.345 -8.025 -3.503 1.00 66.38 91 ASN A N 1
ATOM 755 C CA . ASN A 1 91 ? -17.474 -6.592 -3.211 1.00 66.38 91 ASN A CA 1
ATOM 756 C C . ASN A 1 91 ? -16.231 -5.753 -3.544 1.00 66.38 91 ASN A C 1
ATOM 758 O O . ASN A 1 91 ? -16.281 -4.542 -3.379 1.00 66.38 91 ASN A O 1
ATOM 762 N N . ALA A 1 92 ? -15.140 -6.355 -4.022 1.00 65.44 92 ALA A N 1
ATOM 763 C CA . ALA A 1 92 ? -13.878 -5.662 -4.320 1.00 65.44 92 ALA A CA 1
ATOM 764 C C . ALA A 1 92 ? -14.020 -4.364 -5.138 1.00 65.44 92 ALA A C 1
ATOM 766 O O . ALA A 1 92 ? -13.318 -3.386 -4.905 1.00 65.44 92 ALA A O 1
ATOM 767 N N . ASP A 1 93 ? -14.943 -4.341 -6.102 1.00 71.50 93 ASP A N 1
ATOM 768 C CA . ASP A 1 93 ? -15.144 -3.185 -6.982 1.00 71.50 93 ASP A CA 1
ATOM 769 C C . ASP A 1 93 ? -15.860 -2.006 -6.283 1.00 71.50 93 ASP A C 1
ATOM 771 O O . ASP A 1 93 ? -16.047 -0.953 -6.893 1.00 71.50 93 ASP A O 1
ATOM 775 N N . LEU A 1 94 ? -16.260 -2.170 -5.014 1.00 82.69 94 LEU A N 1
ATOM 776 C CA . LEU A 1 94 ? -16.942 -1.164 -4.194 1.00 82.69 94 LEU A CA 1
ATOM 777 C C . LEU A 1 94 ? -15.998 -0.380 -3.276 1.00 82.69 94 LEU A C 1
ATOM 779 O O . LEU A 1 94 ? -16.471 0.498 -2.554 1.00 82.69 94 LEU A O 1
ATOM 783 N N . ASN A 1 95 ? -14.695 -0.678 -3.278 1.00 88.25 95 ASN A N 1
ATOM 784 C CA . ASN A 1 95 ? -13.748 0.048 -2.442 1.00 88.25 95 ASN A CA 1
ATOM 785 C C . ASN A 1 95 ? -13.688 1.530 -2.865 1.00 88.25 95 ASN A C 1
ATOM 787 O O . ASN A 1 95 ? -13.213 1.830 -3.966 1.00 88.25 95 ASN A O 1
ATOM 791 N N . PRO A 1 96 ? -14.114 2.480 -2.010 1.00 88.56 96 PRO A N 1
ATOM 792 C CA . PRO A 1 96 ? -14.142 3.901 -2.359 1.00 88.56 96 PRO A CA 1
ATOM 793 C C . PRO A 1 96 ? -12.739 4.494 -2.530 1.00 88.56 96 PRO A C 1
ATOM 795 O O . PRO A 1 96 ? -12.582 5.545 -3.147 1.00 88.56 96 PRO A O 1
ATOM 798 N N . TYR A 1 97 ? -11.716 3.817 -2.007 1.00 90.50 97 TYR A N 1
ATOM 799 C CA . TYR A 1 97 ? -10.320 4.204 -2.146 1.00 90.50 97 TYR A CA 1
ATOM 800 C C . TYR A 1 97 ? -9.672 3.593 -3.394 1.00 90.50 97 TYR A C 1
ATOM 802 O O . TYR A 1 97 ? -8.499 3.864 -3.650 1.00 90.50 97 TYR A O 1
ATOM 810 N N . ALA A 1 98 ? -10.375 2.787 -4.196 1.00 90.00 98 ALA A N 1
ATOM 811 C CA . ALA A 1 98 ? -9.860 2.321 -5.482 1.00 90.00 98 ALA A CA 1
ATOM 812 C C . ALA A 1 98 ? -9.702 3.487 -6.472 1.00 90.00 98 ALA A C 1
ATOM 814 O O . ALA A 1 98 ? -10.427 4.478 -6.428 1.00 90.00 98 ALA A O 1
ATOM 815 N N . ILE A 1 99 ? -8.765 3.368 -7.416 1.00 88.38 99 ILE A N 1
ATOM 816 C CA . ILE A 1 99 ? -8.564 4.405 -8.453 1.00 88.38 99 ILE A CA 1
ATOM 817 C C . ILE A 1 99 ? -9.688 4.401 -9.496 1.00 88.38 99 ILE A C 1
ATOM 819 O O . ILE A 1 99 ? -9.881 5.371 -10.229 1.00 88.38 99 ILE A O 1
ATOM 823 N N . THR A 1 100 ? -10.413 3.294 -9.613 1.00 84.31 100 THR A N 1
ATOM 824 C CA . THR A 1 100 ? -11.450 3.112 -10.621 1.00 84.31 100 THR A CA 1
ATOM 825 C C . THR A 1 100 ? -12.557 2.220 -10.079 1.00 84.31 100 THR A C 1
ATOM 827 O O . THR A 1 100 ? -12.295 1.288 -9.322 1.00 84.31 100 THR A O 1
ATOM 830 N N . ILE A 1 101 ? -13.793 2.521 -10.476 1.00 75.62 101 ILE A N 1
ATOM 831 C CA . ILE A 1 101 ? -14.962 1.696 -10.181 1.00 75.62 101 ILE A CA 1
ATOM 832 C C . ILE A 1 101 ? -15.004 0.602 -11.252 1.00 75.62 101 ILE A C 1
ATOM 834 O O . ILE A 1 101 ? -15.415 0.844 -12.389 1.00 75.62 101 ILE A O 1
ATOM 838 N N . GLY A 1 102 ? -14.519 -0.586 -10.898 1.00 73.44 102 GLY A N 1
ATOM 839 C CA . GLY A 1 102 ? -14.433 -1.736 -11.794 1.00 73.44 102 GLY A CA 1
ATOM 840 C C . GLY A 1 102 ? -13.179 -1.780 -12.672 1.00 73.44 102 GLY A C 1
ATOM 841 O O . GLY A 1 102 ? -12.462 -0.805 -12.889 1.00 73.44 102 GLY A O 1
ATOM 842 N N . GLY A 1 103 ? -12.889 -2.967 -13.209 1.00 79.50 103 GLY A N 1
ATOM 843 C CA . GLY A 1 103 ? -11.708 -3.175 -14.047 1.00 79.50 103 GLY A CA 1
ATOM 844 C C . GLY A 1 103 ? -10.397 -3.260 -13.259 1.00 79.50 103 GLY A C 1
ATOM 845 O O . GLY A 1 103 ? -9.330 -2.995 -13.835 1.00 79.50 103 GLY A O 1
ATOM 846 N N . LEU A 1 104 ? -10.487 -3.643 -11.983 1.00 87.75 104 LEU A N 1
ATOM 847 C CA . LEU A 1 104 ? -9.361 -4.098 -11.177 1.00 87.75 104 LEU A CA 1
ATOM 848 C C . LEU A 1 104 ? -8.699 -5.324 -11.827 1.00 87.75 104 LEU A C 1
ATOM 850 O O . LEU A 1 104 ? -9.325 -6.104 -12.550 1.00 87.75 104 LEU A O 1
ATOM 854 N N . VAL A 1 105 ? -7.404 -5.491 -11.590 1.00 91.31 105 VAL A N 1
ATOM 855 C CA . VAL A 1 105 ? -6.618 -6.634 -12.069 1.00 91.31 105 VAL A CA 1
ATOM 856 C C . VAL A 1 105 ? -6.307 -7.535 -10.898 1.00 91.31 105 VAL A C 1
ATOM 858 O O . VAL A 1 105 ? -5.916 -7.041 -9.853 1.00 91.31 105 VAL A O 1
ATOM 861 N N . GLN A 1 106 ? -6.426 -8.848 -11.073 1.00 91.06 106 GLN A N 1
ATOM 862 C CA . GLN A 1 106 ? -6.024 -9.791 -10.030 1.00 91.06 106 GLN A CA 1
ATOM 863 C C . GLN A 1 106 ? -4.568 -9.555 -9.621 1.00 91.06 106 GLN A C 1
ATOM 865 O O . GLN A 1 106 ? -3.680 -9.504 -10.480 1.00 91.06 106 GLN A O 1
ATOM 870 N N . ALA A 1 107 ? -4.347 -9.388 -8.319 1.00 91.56 107 ALA A N 1
ATOM 871 C CA . ALA A 1 107 ? -3.020 -9.225 -7.757 1.00 91.56 107 ALA A CA 1
ATOM 872 C C . ALA A 1 107 ? -2.164 -10.455 -8.121 1.00 91.56 107 ALA A C 1
ATOM 874 O O . ALA A 1 107 ? -2.629 -11.587 -7.958 1.00 91.56 107 ALA A O 1
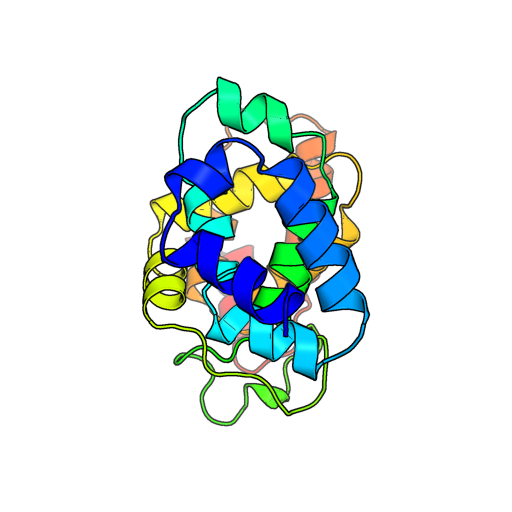ATOM 875 N N . PRO A 1 108 ? -0.932 -10.269 -8.629 1.00 92.38 108 PRO A N 1
ATOM 876 C CA . PRO A 1 108 ? -0.006 -11.378 -8.830 1.00 92.38 108 PRO A CA 1
ATOM 877 C C . PRO A 1 108 ? 0.228 -12.130 -7.517 1.00 92.38 108 PRO A C 1
ATOM 879 O O . PRO A 1 108 ? 0.295 -11.496 -6.463 1.00 92.38 108 PRO A O 1
ATOM 882 N N . GLN A 1 109 ? 0.386 -13.455 -7.573 1.00 91.56 109 GLN A N 1
ATOM 883 C CA . GLN A 1 109 ? 0.569 -14.285 -6.376 1.00 91.56 109 GLN A CA 1
ATOM 884 C C . GLN A 1 109 ? 1.740 -13.790 -5.522 1.00 91.56 109 GLN A C 1
ATOM 886 O O . GLN A 1 109 ? 1.612 -13.675 -4.309 1.00 91.56 109 GLN A O 1
ATOM 891 N N . GLU A 1 110 ? 2.840 -13.398 -6.162 1.00 92.19 110 GLU A N 1
ATOM 892 C CA . GLU A 1 110 ? 4.025 -12.908 -5.467 1.00 92.19 110 GLU A CA 1
ATOM 893 C C . GLU A 1 110 ? 3.751 -11.590 -4.719 1.00 92.19 110 GLU A C 1
ATOM 895 O O . GLU A 1 110 ? 4.413 -11.287 -3.737 1.00 92.19 110 GLU A O 1
ATOM 900 N N . VAL A 1 111 ? 2.795 -10.775 -5.183 1.00 92.88 111 VAL A N 1
ATOM 901 C CA . VAL A 1 111 ? 2.363 -9.554 -4.480 1.00 92.88 111 VAL A CA 1
ATOM 902 C C . VAL A 1 111 ? 1.473 -9.909 -3.296 1.00 92.88 111 VAL A C 1
ATOM 904 O O . VAL A 1 111 ? 1.628 -9.306 -2.242 1.00 92.88 111 VAL A O 1
ATOM 907 N N . VAL A 1 112 ? 0.570 -10.882 -3.452 1.00 90.75 112 VAL A N 1
ATOM 908 C CA . VAL A 1 112 ? -0.264 -11.374 -2.344 1.00 90.75 112 VAL A CA 1
ATOM 909 C C . VAL A 1 112 ? 0.628 -11.883 -1.212 1.00 90.75 112 VAL A C 1
ATOM 911 O O . VAL A 1 112 ? 0.503 -11.410 -0.096 1.00 90.75 112 VAL A O 1
ATOM 914 N N . GLU A 1 113 ? 1.613 -12.732 -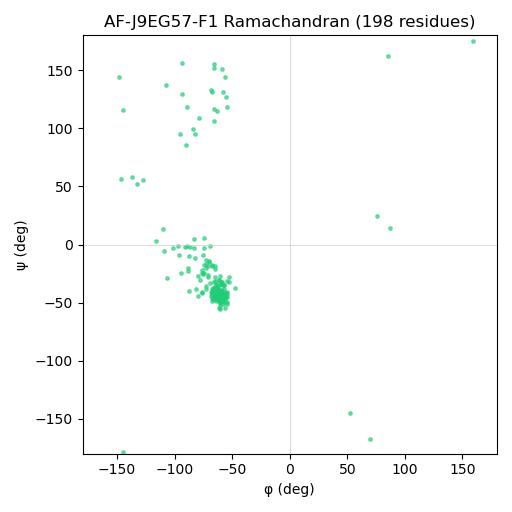1.514 1.00 90.81 113 GLU A N 1
ATOM 915 C CA . GLU A 1 113 ? 2.549 -13.272 -0.516 1.00 90.81 113 GLU A CA 1
ATOM 916 C C . GLU A 1 113 ? 3.259 -12.174 0.295 1.00 90.81 113 GLU A C 1
ATOM 918 O O . GLU A 1 113 ? 3.324 -12.264 1.520 1.00 90.81 113 GLU A O 1
ATOM 923 N N . TRP A 1 114 ? 3.713 -11.096 -0.355 1.00 91.50 114 TRP A N 1
ATOM 924 C CA . TRP A 1 114 ? 4.289 -9.945 0.349 1.00 91.50 114 TRP A CA 1
ATOM 925 C C . TRP A 1 114 ? 3.270 -9.218 1.236 1.00 91.50 114 TRP A C 1
ATOM 927 O O . TRP A 1 114 ? 3.606 -8.810 2.345 1.00 91.50 114 TRP A O 1
ATOM 937 N N . MET A 1 115 ? 2.032 -9.040 0.768 1.00 90.44 115 MET A N 1
ATOM 938 C CA . MET A 1 115 ? 0.982 -8.351 1.530 1.00 90.44 115 MET A CA 1
ATOM 939 C C . MET A 1 115 ? 0.435 -9.183 2.703 1.00 90.44 115 MET A C 1
ATOM 941 O O . MET A 1 115 ? -0.180 -8.615 3.609 1.00 90.44 115 MET A O 1
ATOM 945 N N . ASP A 1 116 ? 0.682 -10.493 2.710 1.00 88.12 116 ASP A N 1
ATOM 946 C CA . ASP A 1 116 ? 0.347 -11.417 3.799 1.00 88.12 116 ASP A CA 1
ATOM 947 C C . ASP A 1 116 ? 1.480 -11.513 4.842 1.00 88.12 116 ASP A C 1
ATOM 949 O O . ASP A 1 116 ? 1.249 -11.907 5.989 1.00 88.12 116 ASP A O 1
ATOM 953 N N . GLU A 1 117 ? 2.710 -11.136 4.477 1.00 90.81 117 GLU A N 1
ATOM 954 C CA . GLU A 1 117 ? 3.875 -11.202 5.357 1.00 90.81 117 GLU A CA 1
ATOM 955 C C . GLU A 1 117 ? 3.908 -10.025 6.348 1.00 90.81 117 GLU A C 1
ATOM 957 O O . GLU A 1 117 ? 4.219 -8.881 6.008 1.00 90.81 117 GLU A O 1
ATOM 962 N N . SER A 1 118 ? 3.655 -10.315 7.627 1.00 88.19 118 SER A N 1
ATOM 963 C CA . SER A 1 118 ? 3.558 -9.299 8.685 1.00 88.19 118 SER A CA 1
ATOM 964 C C . SER A 1 118 ? 4.810 -8.427 8.836 1.00 88.19 118 SER A C 1
ATOM 966 O O . SER A 1 118 ? 4.690 -7.221 9.052 1.00 88.19 118 SER A O 1
ATOM 968 N N . LEU A 1 119 ? 6.009 -9.003 8.689 1.00 88.31 119 LEU A N 1
ATOM 969 C CA . LEU A 1 119 ? 7.276 -8.269 8.771 1.00 88.31 119 LEU A CA 1
ATOM 970 C C . LEU A 1 119 ? 7.421 -7.250 7.637 1.00 88.31 119 LEU A C 1
ATOM 972 O O . LEU A 1 119 ? 7.848 -6.116 7.874 1.00 88.31 119 LEU A O 1
ATOM 976 N N . PHE A 1 120 ? 7.045 -7.641 6.419 1.00 90.50 120 PHE A N 1
ATOM 977 C CA . PHE A 1 120 ? 7.060 -6.753 5.265 1.00 90.50 120 PHE A CA 1
ATOM 978 C C . PHE A 1 120 ? 6.022 -5.642 5.410 1.00 90.50 120 PHE A C 1
ATOM 980 O O . PHE A 1 120 ? 6.361 -4.469 5.262 1.00 90.50 120 PHE A O 1
ATOM 987 N N . VAL A 1 121 ? 4.782 -5.991 5.763 1.00 90.50 121 VAL A N 1
ATOM 988 C CA . VAL A 1 121 ? 3.700 -5.017 5.962 1.00 90.50 121 VAL A CA 1
ATOM 989 C C . VAL A 1 121 ? 4.078 -3.988 7.026 1.00 90.50 121 VAL A C 1
ATOM 991 O O . VAL A 1 121 ? 3.920 -2.790 6.804 1.00 90.50 121 VAL A O 1
ATOM 994 N N . ASN A 1 122 ? 4.650 -4.429 8.148 1.00 87.00 122 ASN A N 1
ATOM 995 C CA . ASN A 1 122 ? 5.112 -3.536 9.208 1.00 87.00 122 ASN A CA 1
ATOM 996 C C . ASN A 1 122 ? 6.190 -2.556 8.704 1.00 87.00 122 ASN A C 1
ATOM 998 O O . ASN A 1 122 ? 6.153 -1.363 8.995 1.00 87.00 122 ASN A O 1
ATOM 1002 N N . ARG A 1 123 ? 7.129 -3.038 7.882 1.00 85.75 123 ARG A N 1
ATOM 1003 C CA . ARG A 1 123 ? 8.171 -2.206 7.258 1.00 85.75 123 ARG A CA 1
ATOM 1004 C C . ARG A 1 123 ? 7.599 -1.198 6.263 1.00 85.75 123 ARG A C 1
ATOM 1006 O O . ARG A 1 123 ? 8.019 -0.043 6.277 1.00 85.75 123 ARG A O 1
ATOM 1013 N N . LEU A 1 124 ? 6.669 -1.631 5.415 1.00 87.56 124 LEU A N 1
ATOM 1014 C CA . LEU A 1 124 ? 5.973 -0.767 4.464 1.00 87.56 124 LEU A CA 1
ATOM 1015 C C . LEU A 1 124 ? 5.231 0.352 5.204 1.00 87.56 124 LEU A C 1
ATOM 1017 O O . LEU A 1 124 ? 5.352 1.513 4.830 1.00 87.56 124 LEU A O 1
ATOM 1021 N N . LEU A 1 125 ? 4.508 0.019 6.275 1.00 86.69 125 LEU A N 1
ATOM 1022 C CA . LEU A 1 125 ? 3.792 0.993 7.097 1.00 86.69 125 LEU A CA 1
ATOM 1023 C C . LEU A 1 125 ? 4.732 2.032 7.703 1.00 86.69 125 LEU A C 1
ATOM 1025 O O . LEU A 1 125 ? 4.476 3.225 7.558 1.00 86.69 125 LEU A O 1
ATOM 1029 N N . LYS A 1 126 ? 5.853 1.591 8.286 1.00 83.38 126 LYS A N 1
ATOM 1030 C CA . LYS A 1 126 ? 6.876 2.495 8.818 1.00 83.38 126 LYS A CA 1
ATOM 1031 C C . LYS A 1 126 ? 7.346 3.497 7.766 1.00 83.38 126 LYS A C 1
ATOM 1033 O O . LYS A 1 126 ? 7.343 4.702 7.996 1.00 83.38 126 LYS A O 1
ATOM 1038 N N . GLN A 1 127 ? 7.683 2.994 6.580 1.00 83.00 127 GLN A N 1
ATOM 1039 C CA . GLN A 1 127 ? 8.112 3.828 5.462 1.00 83.00 127 GLN A CA 1
ATOM 1040 C C . GLN A 1 127 ? 7.026 4.809 5.007 1.00 83.00 127 GLN A C 1
ATOM 1042 O O . GLN A 1 127 ? 7.338 5.962 4.730 1.00 83.00 127 GLN A O 1
ATOM 1047 N N . LEU A 1 128 ? 5.760 4.382 4.944 1.00 82.44 128 LEU A N 1
ATOM 1048 C CA . LEU A 1 128 ? 4.642 5.238 4.540 1.00 82.44 128 LEU A CA 1
ATOM 1049 C C . LEU A 1 128 ? 4.358 6.360 5.547 1.00 82.44 128 LEU A C 1
ATOM 1051 O O . LEU A 1 128 ? 4.020 7.470 5.140 1.00 82.44 128 LEU A O 1
ATOM 1055 N N . ILE A 1 129 ? 4.496 6.081 6.845 1.00 78.62 129 ILE A N 1
ATOM 1056 C CA . ILE A 1 129 ? 4.259 7.050 7.925 1.00 78.62 129 ILE A CA 1
ATOM 1057 C C . ILE A 1 129 ? 5.389 8.088 7.992 1.00 78.62 129 ILE A C 1
ATOM 1059 O O . ILE A 1 129 ? 5.131 9.266 8.248 1.00 78.62 129 ILE A O 1
ATOM 1063 N N . GLU A 1 130 ? 6.629 7.673 7.720 1.00 76.50 130 GLU A N 1
ATOM 1064 C CA . GLU A 1 130 ? 7.811 8.544 7.717 1.00 76.50 130 GLU A CA 1
ATOM 1065 C C . GLU A 1 130 ? 7.899 9.460 6.475 1.00 76.50 130 GLU A C 1
ATOM 1067 O O . GLU A 1 130 ? 8.733 10.366 6.453 1.00 76.50 130 GLU A O 1
ATOM 1072 N N . LEU A 1 131 ? 7.045 9.284 5.452 1.00 70.94 131 LEU A N 1
ATOM 1073 C CA . LEU A 1 131 ? 7.070 10.096 4.227 1.00 70.94 131 LEU A CA 1
ATOM 1074 C C . LEU A 1 131 ? 6.712 11.574 4.497 1.00 70.94 131 LEU A C 1
ATOM 1076 O O . LEU A 1 131 ? 5.571 11.891 4.853 1.00 70.94 131 LEU A O 1
ATOM 1080 N N . PRO A 1 132 ? 7.638 12.523 4.257 1.00 56.94 132 PRO A N 1
ATOM 1081 C CA . PRO A 1 132 ? 7.416 13.926 4.599 1.00 56.94 132 PRO A CA 1
ATOM 1082 C C . PRO A 1 132 ? 6.542 14.687 3.586 1.00 56.94 132 PRO A C 1
ATOM 1084 O O . PRO A 1 132 ? 5.886 15.653 3.975 1.00 56.94 132 PRO A O 1
ATOM 1087 N N . THR A 1 133 ? 6.515 14.280 2.312 1.00 56.56 133 THR A N 1
ATOM 1088 C CA . THR A 1 133 ? 6.010 15.109 1.196 1.00 56.56 133 THR A CA 1
ATOM 1089 C C . THR A 1 133 ? 4.651 14.704 0.617 1.00 56.56 133 THR A C 1
ATOM 1091 O O . THR A 1 133 ? 3.923 15.594 0.192 1.00 56.56 133 THR A O 1
ATOM 1094 N N . ASP A 1 134 ? 4.253 13.426 0.654 1.00 64.44 134 ASP A N 1
ATOM 1095 C CA . ASP A 1 134 ? 3.024 12.933 -0.011 1.00 64.44 134 ASP A CA 1
ATOM 1096 C C . ASP A 1 134 ? 2.099 12.144 0.936 1.00 64.44 134 ASP A C 1
ATOM 1098 O O . ASP A 1 134 ? 1.699 11.004 0.686 1.00 64.44 134 ASP A O 1
ATOM 1102 N N . ARG A 1 135 ? 1.718 12.779 2.052 1.00 73.00 135 ARG A N 1
ATOM 1103 C CA . ARG A 1 135 ? 0.857 12.165 3.082 1.00 73.00 135 ARG A CA 1
ATOM 1104 C C . ARG A 1 135 ? -0.504 11.704 2.552 1.00 73.00 135 ARG A C 1
ATOM 1106 O O . ARG A 1 135 ? -1.025 10.707 3.034 1.00 73.00 135 ARG A O 1
ATOM 1113 N N . ALA A 1 136 ? -1.069 12.399 1.563 1.00 84.75 136 ALA A N 1
ATOM 1114 C CA . ALA A 1 136 ? -2.357 12.025 0.974 1.00 84.75 136 ALA A CA 1
ATOM 1115 C C . ALA A 1 136 ? -2.276 10.689 0.218 1.00 84.75 136 ALA A C 1
ATOM 1117 O O . ALA A 1 136 ? -3.134 9.830 0.385 1.00 84.75 136 ALA A O 1
ATOM 1118 N N . VAL A 1 137 ? -1.206 10.477 -0.555 1.00 87.25 137 VAL A N 1
ATOM 1119 C CA . VAL A 1 137 ? -0.983 9.235 -1.312 1.00 87.25 137 VAL A CA 1
ATOM 1120 C C . VAL A 1 137 ? -0.776 8.049 -0.372 1.00 87.25 137 VAL A C 1
ATOM 1122 O O . VAL A 1 137 ? -1.305 6.963 -0.623 1.00 87.25 137 VAL A O 1
ATOM 1125 N N . ALA A 1 138 ? -0.012 8.260 0.704 1.00 88.06 138 ALA A N 1
ATOM 1126 C CA . ALA A 1 138 ? 0.208 7.258 1.739 1.00 88.06 138 ALA A CA 1
ATOM 1127 C C . ALA A 1 138 ? -1.096 6.916 2.474 1.00 88.06 138 ALA A C 1
ATOM 1129 O O . ALA A 1 138 ? -1.414 5.738 2.627 1.00 88.06 138 ALA A O 1
ATOM 1130 N N . LEU A 1 139 ? -1.881 7.929 2.861 1.00 90.62 139 LEU A N 1
ATOM 1131 C CA . LEU A 1 139 ? -3.174 7.737 3.516 1.00 90.62 139 LEU A CA 1
ATOM 1132 C C . LEU A 1 139 ? -4.144 6.961 2.619 1.00 90.62 139 LEU A C 1
ATOM 1134 O O . LEU A 1 139 ? -4.682 5.951 3.054 1.00 90.62 139 LEU A O 1
ATOM 1138 N N . ASP A 1 140 ? -4.310 7.361 1.360 1.00 92.50 140 ASP A N 1
ATOM 1139 C CA . ASP A 1 140 ? -5.165 6.658 0.398 1.00 92.50 140 ASP A CA 1
ATOM 1140 C C . ASP A 1 140 ? -4.767 5.184 0.226 1.00 92.50 140 ASP A C 1
ATOM 1142 O O . ASP A 1 140 ? -5.627 4.308 0.131 1.00 92.50 140 ASP A O 1
ATOM 1146 N N . MET A 1 141 ? -3.460 4.903 0.168 1.00 92.56 141 MET A N 1
ATOM 1147 C CA . MET A 1 141 ? -2.950 3.535 0.071 1.00 92.56 141 MET A CA 1
ATOM 1148 C C . MET A 1 141 ? -3.290 2.735 1.333 1.00 92.56 141 MET A C 1
ATOM 1150 O O . MET A 1 141 ? -3.753 1.601 1.226 1.00 92.56 141 MET A O 1
ATOM 1154 N N . ILE A 1 142 ? -3.094 3.324 2.515 1.00 92.94 142 ILE A N 1
ATOM 1155 C CA . ILE A 1 142 ? -3.436 2.702 3.799 1.00 92.94 142 ILE A CA 1
ATOM 1156 C C . ILE A 1 142 ? -4.936 2.412 3.869 1.00 92.94 142 ILE A C 1
ATOM 1158 O O . ILE A 1 142 ? -5.318 1.290 4.188 1.00 92.94 142 ILE A O 1
ATOM 1162 N N . LEU A 1 143 ? -5.785 3.387 3.538 1.00 93.75 143 LEU A N 1
ATOM 1163 C CA . LEU A 1 143 ? -7.238 3.233 3.589 1.00 93.75 143 LEU A CA 1
ATOM 1164 C C . LEU A 1 143 ? -7.728 2.179 2.600 1.00 93.75 143 LEU A C 1
ATOM 1166 O O . LEU A 1 143 ? -8.557 1.349 2.969 1.00 93.75 143 LEU A O 1
ATOM 1170 N N . TYR A 1 144 ? -7.151 2.139 1.396 1.00 93.12 144 TYR A N 1
ATOM 1171 C CA . TYR A 1 144 ? -7.403 1.063 0.444 1.00 93.12 144 TYR A CA 1
ATOM 1172 C C . TYR A 1 144 ? -7.083 -0.301 1.060 1.00 93.12 144 TYR A C 1
ATOM 1174 O O . TYR A 1 144 ? -7.958 -1.157 1.127 1.00 93.12 144 TYR A O 1
ATOM 1182 N N . LEU A 1 145 ? -5.869 -0.499 1.578 1.00 91.94 145 LEU A N 1
ATOM 1183 C CA . LEU A 1 145 ? -5.442 -1.785 2.140 1.00 91.94 145 LEU A CA 1
ATOM 1184 C C . LEU A 1 145 ? -6.233 -2.188 3.395 1.00 91.94 145 LEU A C 1
ATOM 1186 O O . LEU A 1 145 ? -6.551 -3.364 3.567 1.00 91.94 145 LEU A O 1
ATOM 1190 N N . CYS A 1 146 ? -6.593 -1.230 4.251 1.00 91.69 146 CYS A N 1
ATOM 1191 C CA . CYS A 1 146 ? -7.432 -1.457 5.427 1.00 91.69 146 CYS A CA 1
ATOM 1192 C C . CYS A 1 146 ? -8.870 -1.842 5.069 1.00 91.69 146 CYS A C 1
ATOM 1194 O O . CYS A 1 146 ? -9.461 -2.669 5.769 1.00 91.69 146 CYS A O 1
ATOM 1196 N N . TRP A 1 147 ? -9.436 -1.242 4.017 1.00 90.94 147 TRP A N 1
ATOM 1197 C CA . TRP A 1 147 ? -10.754 -1.605 3.495 1.00 90.94 147 TRP A CA 1
ATOM 1198 C C . TRP A 1 147 ? -10.742 -3.042 2.963 1.00 90.94 147 TRP A C 1
ATOM 1200 O O . TRP A 1 147 ? -11.615 -3.835 3.299 1.00 90.94 147 TRP A O 1
ATOM 1210 N N . GLU A 1 148 ? -9.702 -3.411 2.209 1.00 86.06 148 GLU A N 1
ATOM 1211 C CA . GLU A 1 148 ? -9.595 -4.744 1.604 1.00 86.06 148 GLU A CA 1
ATOM 1212 C C . GLU A 1 148 ? -9.217 -5.852 2.596 1.00 86.06 148 GLU A C 1
ATOM 1214 O O . GLU A 1 148 ? -9.494 -7.026 2.344 1.00 86.06 148 GLU A O 1
ATOM 1219 N N . ASN A 1 149 ? -8.544 -5.515 3.703 1.00 87.62 149 ASN A N 1
ATOM 1220 C CA . ASN A 1 149 ? -8.035 -6.507 4.643 1.00 87.62 149 ASN A CA 1
ATOM 1221 C C . ASN A 1 149 ? -8.082 -6.060 6.110 1.00 87.62 149 ASN A C 1
ATOM 1223 O O . ASN A 1 149 ? -7.319 -5.206 6.580 1.00 87.62 149 ASN A O 1
ATOM 1227 N N . LEU A 1 150 ? -8.891 -6.770 6.897 1.00 87.69 150 LEU A N 1
ATOM 1228 C CA . LEU A 1 150 ? -8.934 -6.585 8.344 1.00 87.69 150 LEU A CA 1
ATOM 1229 C C . LEU A 1 150 ? -7.615 -6.982 9.035 1.00 87.69 150 LEU A C 1
ATOM 1231 O O . LEU A 1 150 ? -7.256 -6.374 10.040 1.00 87.69 150 LEU A O 1
ATOM 1235 N N . GLN A 1 151 ? -6.866 -7.963 8.516 1.00 87.94 151 GLN A N 1
ATOM 1236 C CA . GLN A 1 151 ? -5.553 -8.334 9.067 1.00 87.94 151 GLN A CA 1
ATOM 1237 C C . GLN A 1 151 ? -4.524 -7.223 8.869 1.00 87.94 151 GLN A C 1
ATOM 1239 O O . GLN A 1 151 ? -3.773 -6.926 9.795 1.00 87.94 151 GLN A O 1
ATOM 1244 N N . PHE A 1 152 ? -4.545 -6.545 7.719 1.00 89.94 152 PHE A N 1
ATOM 1245 C CA . PHE A 1 152 ? -3.721 -5.357 7.500 1.00 89.94 152 PHE A CA 1
ATOM 1246 C C . PHE A 1 152 ? -4.039 -4.273 8.537 1.00 89.94 152 PHE A C 1
ATOM 1248 O O . PHE A 1 152 ? -3.132 -3.724 9.158 1.00 89.94 152 PHE A O 1
ATOM 1255 N N . THR A 1 153 ? -5.329 -4.042 8.811 1.00 90.50 153 THR A N 1
ATOM 1256 C CA . THR A 1 153 ? -5.749 -3.104 9.865 1.00 90.50 153 THR A CA 1
ATOM 1257 C C . THR A 1 153 ? -5.203 -3.496 11.243 1.00 90.50 153 THR A C 1
ATOM 1259 O O . THR A 1 153 ? -4.754 -2.631 11.991 1.00 90.50 153 THR A O 1
ATOM 1262 N N . LYS A 1 154 ? -5.173 -4.794 11.576 1.00 89.81 154 LYS A N 1
ATOM 1263 C CA . LYS A 1 154 ? -4.565 -5.265 12.828 1.00 89.81 154 LYS A CA 1
ATOM 1264 C C . LYS A 1 154 ? -3.063 -4.999 12.869 1.00 89.81 154 LYS A C 1
ATOM 1266 O O . LYS A 1 154 ? -2.582 -4.459 13.854 1.00 89.81 154 LYS A O 1
ATOM 1271 N N . ILE A 1 155 ? -2.317 -5.338 11.819 1.00 89.38 155 ILE A N 1
ATOM 1272 C CA . ILE A 1 155 ? -0.863 -5.100 11.784 1.00 89.38 155 ILE A CA 1
ATOM 1273 C C . ILE A 1 155 ? -0.562 -3.603 11.953 1.00 89.38 155 ILE A C 1
ATOM 1275 O O . ILE A 1 155 ? 0.316 -3.239 12.731 1.00 89.38 155 ILE A O 1
ATOM 1279 N N . LEU A 1 156 ? -1.339 -2.739 11.296 1.00 89.12 156 LEU A N 1
ATOM 1280 C CA . LEU A 1 156 ? -1.215 -1.287 11.410 1.00 89.12 156 LEU A CA 1
ATOM 1281 C C . LEU A 1 156 ? -1.469 -0.772 12.827 1.00 89.12 156 LEU A C 1
ATOM 1283 O O . LEU A 1 156 ? -0.685 0.015 13.351 1.00 89.12 156 LEU A O 1
ATOM 1287 N N . LEU A 1 157 ? -2.536 -1.226 13.479 1.00 88.31 157 LEU A N 1
ATOM 1288 C CA . LEU A 1 157 ? -2.825 -0.812 14.850 1.00 88.31 157 LEU A CA 1
ATOM 1289 C C . LEU A 1 157 ? -1.742 -1.329 15.829 1.00 88.31 157 LEU A C 1
ATOM 1291 O O . LEU A 1 157 ? -1.387 -0.627 16.778 1.00 88.31 157 LEU A O 1
ATOM 1295 N N . TYR A 1 158 ? -1.143 -2.501 15.572 1.00 86.31 158 TYR A N 1
ATOM 1296 C CA . TYR A 1 158 ? -0.016 -3.014 16.358 1.00 86.31 158 TYR A CA 1
ATOM 1297 C C . TYR A 1 158 ? 1.233 -2.157 16.154 1.00 86.31 158 TYR A C 1
ATOM 1299 O O . TYR A 1 158 ? 1.911 -1.853 17.133 1.00 86.31 158 TYR A O 1
ATOM 1307 N N . HIS A 1 159 ? 1.506 -1.719 14.919 1.00 83.69 159 HIS A N 1
ATOM 1308 C CA . HIS A 1 159 ? 2.605 -0.798 14.623 1.00 83.69 159 HIS A CA 1
ATOM 1309 C C . HIS A 1 159 ? 2.503 0.467 15.484 1.00 83.69 159 HIS A C 1
ATOM 1311 O O . HIS A 1 159 ? 3.491 0.880 16.086 1.00 83.69 159 HIS A O 1
ATOM 1317 N N . PHE A 1 160 ? 1.311 1.059 15.608 1.00 79.00 160 PHE A N 1
ATOM 1318 C CA . PHE A 1 160 ? 1.123 2.238 16.458 1.00 79.00 160 PHE A CA 1
ATOM 1319 C C . PHE A 1 160 ? 1.197 1.940 17.962 1.00 79.00 160 PHE A C 1
ATOM 1321 O O . PHE A 1 160 ? 1.548 2.818 18.742 1.00 79.00 160 PHE A O 1
ATOM 1328 N N . SER A 1 161 ? 0.894 0.711 18.384 1.00 72.50 161 SER A N 1
ATOM 1329 C CA . SER A 1 161 ? 0.876 0.329 19.805 1.00 72.50 161 SER A CA 1
ATOM 1330 C C . SER A 1 161 ? 2.275 0.126 20.405 1.00 72.50 161 SER A C 1
ATOM 1332 O O . SER A 1 161 ? 2.439 0.240 21.617 1.00 72.50 161 SER A O 1
ATOM 1334 N N . PHE A 1 162 ? 3.280 -0.193 19.580 1.00 60.03 162 PHE A N 1
ATOM 1335 C CA . PHE A 1 162 ? 4.633 -0.557 20.030 1.00 60.03 162 PHE A CA 1
ATOM 1336 C C . PHE A 1 162 ? 5.683 0.564 19.921 1.00 60.03 162 PHE A C 1
ATOM 1338 O O . PHE A 1 162 ? 6.822 0.369 20.354 1.00 60.03 162 PHE A O 1
ATOM 1345 N N . GLU A 1 163 ? 5.348 1.741 19.388 1.00 59.66 163 GLU A N 1
ATOM 1346 C CA . GLU A 1 163 ? 6.292 2.864 19.342 1.00 59.66 163 GLU A CA 1
ATOM 1347 C C . GLU A 1 163 ? 6.315 3.617 20.682 1.00 59.66 163 GLU A C 1
ATOM 1349 O O . GLU A 1 163 ? 5.520 4.507 20.967 1.00 59.66 163 GLU A O 1
ATOM 1354 N N . CYS A 1 164 ? 7.269 3.245 21.539 1.00 51.59 164 CYS A N 1
ATOM 1355 C CA . CYS A 1 164 ? 7.419 3.794 22.891 1.00 51.59 164 CYS A CA 1
ATOM 1356 C C . CYS A 1 164 ? 7.880 5.269 22.954 1.00 51.59 164 CYS A C 1
ATOM 1358 O O . CYS A 1 164 ? 8.038 5.793 24.056 1.00 51.59 164 CYS A O 1
ATOM 1360 N N . LEU A 1 165 ? 8.137 5.942 21.824 1.00 55.41 165 LEU A N 1
ATOM 1361 C CA . LEU A 1 165 ? 8.714 7.296 21.776 1.00 55.41 165 LEU A CA 1
ATOM 1362 C C . LEU A 1 165 ? 8.178 8.125 20.598 1.00 55.41 165 LEU A C 1
ATOM 1364 O O . LEU A 1 165 ? 8.953 8.635 19.794 1.00 55.41 165 LEU A O 1
ATOM 1368 N N . PHE A 1 166 ? 6.860 8.288 20.498 1.00 67.44 166 PHE A N 1
ATOM 1369 C CA . PHE A 1 166 ? 6.308 9.210 19.511 1.00 67.44 166 PHE A CA 1
ATOM 1370 C C . PHE A 1 166 ? 6.645 10.669 19.838 1.00 67.44 166 PHE A C 1
ATOM 1372 O O . PHE A 1 166 ? 6.386 11.176 20.934 1.00 67.44 166 PHE A O 1
ATOM 1379 N N . THR A 1 167 ? 7.139 11.391 18.843 1.00 78.69 167 THR A N 1
ATOM 1380 C CA . THR A 1 167 ? 7.109 12.851 18.817 1.00 78.69 167 THR A CA 1
ATOM 1381 C C . THR A 1 167 ? 5.657 13.348 18.727 1.00 78.69 167 THR A C 1
ATOM 1383 O O . THR A 1 167 ? 4.791 12.656 18.185 1.00 78.69 167 THR A O 1
ATOM 1386 N N . PRO A 1 168 ? 5.345 14.582 19.173 1.00 78.75 168 PRO A N 1
ATOM 1387 C CA . PRO A 1 168 ? 3.988 15.131 19.061 1.00 78.75 168 PRO A CA 1
ATOM 1388 C C . PRO A 1 168 ? 3.420 15.113 17.633 1.00 78.75 168 PRO A C 1
ATOM 1390 O O . PRO A 1 168 ? 2.214 14.970 17.438 1.00 78.75 168 PRO A O 1
ATOM 1393 N N . ASN A 1 169 ? 4.286 15.251 16.624 1.00 77.62 169 ASN A N 1
ATOM 1394 C CA . ASN A 1 169 ? 3.892 15.195 15.221 1.00 77.62 169 ASN A CA 1
ATOM 1395 C C . ASN A 1 169 ? 3.548 13.765 14.775 1.00 77.62 169 ASN A C 1
ATOM 1397 O O . ASN A 1 169 ? 2.586 13.587 14.034 1.00 77.62 169 ASN A O 1
ATOM 1401 N N . GLU A 1 170 ? 4.282 12.753 15.239 1.00 77.56 170 GLU A N 1
ATOM 1402 C CA . GLU A 1 170 ? 3.963 11.352 14.942 1.00 77.56 170 GLU A CA 1
ATOM 1403 C C . GLU A 1 170 ? 2.670 10.913 15.632 1.00 77.56 170 GLU A C 1
ATOM 1405 O O . GLU A 1 170 ? 1.834 10.307 14.970 1.00 77.56 170 GLU A O 1
ATOM 1410 N N . VAL A 1 171 ? 2.436 11.318 16.891 1.00 80.19 171 VAL A N 1
ATOM 1411 C CA . VAL A 1 171 ? 1.142 11.089 17.566 1.00 80.19 171 VAL A CA 1
ATOM 1412 C C . VAL A 1 171 ? 0.009 11.698 16.750 1.00 80.19 171 VAL A C 1
ATOM 1414 O O . VAL A 1 171 ? -0.969 11.022 16.454 1.00 80.19 171 VAL A O 1
ATOM 1417 N N . LYS A 1 172 ? 0.147 12.964 16.334 1.00 82.12 172 LYS A N 1
ATOM 1418 C CA . LYS A 1 172 ? -0.873 13.636 15.522 1.00 82.12 172 LYS A CA 1
ATOM 1419 C C . LYS A 1 172 ? -1.155 12.874 14.224 1.00 82.12 172 LYS A C 1
ATOM 1421 O O . LYS A 1 172 ? -2.317 12.689 13.876 1.00 82.12 172 LYS A O 1
ATOM 1426 N N . ASN A 1 173 ? -0.113 12.428 13.524 1.00 80.56 173 ASN A N 1
ATOM 1427 C CA . ASN A 1 173 ? -0.261 11.678 12.278 1.00 80.56 173 ASN A CA 1
ATOM 1428 C C . ASN A 1 173 ? -0.943 10.323 12.510 1.00 80.56 173 ASN A C 1
ATOM 1430 O O . ASN A 1 173 ? -1.860 9.975 11.768 1.00 80.56 173 ASN A O 1
ATOM 1434 N N . ALA A 1 174 ? -0.527 9.588 13.544 1.00 82.88 174 ALA A N 1
ATOM 1435 C CA . ALA A 1 174 ? -1.124 8.316 13.929 1.00 82.88 174 ALA A CA 1
ATOM 1436 C C . ALA A 1 174 ? -2.612 8.482 14.261 1.00 82.88 174 ALA A C 1
ATOM 1438 O O . ALA A 1 174 ? -3.441 7.757 13.715 1.00 82.88 174 ALA A O 1
ATOM 1439 N N . THR A 1 175 ? -2.968 9.487 15.068 1.00 86.31 175 THR A N 1
ATOM 1440 C CA . THR A 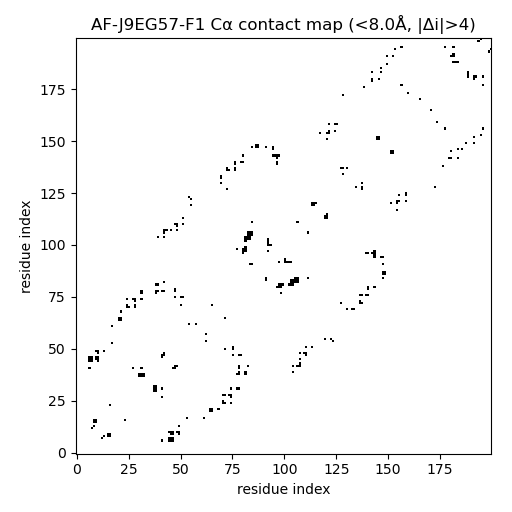1 175 ? -4.363 9.796 15.405 1.00 86.31 175 THR A CA 1
ATOM 1441 C C . THR A 1 175 ? -5.185 10.091 14.156 1.00 86.31 175 THR A C 1
ATOM 1443 O O . THR A 1 175 ? -6.238 9.490 13.982 1.00 86.31 175 THR A O 1
ATOM 1446 N N . THR A 1 176 ? -4.689 10.931 13.240 1.00 88.69 176 THR A N 1
ATOM 1447 C CA . THR A 1 176 ? -5.401 11.221 11.985 1.00 88.69 176 THR A CA 1
ATOM 1448 C C . THR A 1 176 ? -5.611 9.961 11.141 1.00 88.69 176 THR A C 1
ATOM 1450 O O . THR A 1 176 ? -6.695 9.766 10.596 1.00 88.69 176 THR A O 1
ATOM 1453 N N . ILE A 1 177 ? -4.614 9.078 11.033 1.00 89.81 177 ILE A N 1
ATOM 1454 C CA . ILE A 1 177 ? -4.760 7.808 10.303 1.00 89.81 177 ILE A CA 1
ATOM 1455 C C . ILE A 1 177 ? -5.817 6.922 10.976 1.00 89.81 177 ILE A C 1
ATOM 1457 O O . ILE A 1 177 ? -6.704 6.410 10.296 1.00 89.81 177 ILE A O 1
ATOM 1461 N N . ILE A 1 178 ? -5.758 6.770 12.302 1.00 90.19 178 ILE A N 1
ATOM 1462 C CA . ILE A 1 178 ? -6.705 5.953 13.074 1.00 90.19 178 ILE A CA 1
ATOM 1463 C C . ILE A 1 178 ? -8.135 6.492 12.947 1.00 90.19 178 ILE A C 1
ATOM 1465 O O . ILE A 1 178 ? -9.053 5.700 12.756 1.00 90.19 178 ILE A O 1
ATOM 1469 N N . GLU A 1 179 ? -8.330 7.812 12.998 1.00 91.81 179 GLU A N 1
ATOM 1470 C CA . GLU A 1 179 ? -9.632 8.459 12.784 1.00 91.81 179 GLU A CA 1
ATOM 1471 C C . GLU A 1 179 ? -10.203 8.115 11.403 1.00 91.81 179 GLU A C 1
ATOM 1473 O O . GLU A 1 179 ? -11.332 7.639 11.305 1.00 91.81 179 GLU A O 1
ATOM 1478 N N . ASN A 1 180 ? -9.404 8.241 10.338 1.00 93.56 180 ASN A N 1
ATOM 1479 C CA . ASN A 1 180 ? -9.856 7.880 8.991 1.00 93.56 180 ASN A CA 1
ATOM 1480 C C . ASN A 1 180 ? -10.194 6.383 8.884 1.00 93.56 180 ASN A C 1
ATOM 1482 O O . ASN A 1 180 ? -11.188 6.017 8.264 1.00 93.56 180 ASN A O 1
ATOM 1486 N N . ILE A 1 181 ? -9.397 5.512 9.512 1.00 92.38 181 ILE A N 1
ATOM 1487 C CA . ILE A 1 181 ? -9.638 4.063 9.553 1.00 92.38 181 ILE A CA 1
ATOM 1488 C C . ILE A 1 181 ? -10.932 3.744 10.322 1.00 92.38 181 ILE A C 1
ATOM 1490 O O . ILE A 1 181 ? -11.695 2.870 9.907 1.00 92.38 181 ILE A O 1
ATOM 1494 N N . PHE A 1 182 ? -11.213 4.457 11.413 1.00 92.19 182 PHE A N 1
ATOM 1495 C CA . PHE A 1 182 ? -12.434 4.309 12.209 1.00 92.19 182 PHE A CA 1
ATOM 1496 C C . PHE A 1 182 ? -13.700 4.653 11.406 1.00 92.19 182 PHE A C 1
ATOM 1498 O O . PHE A 1 182 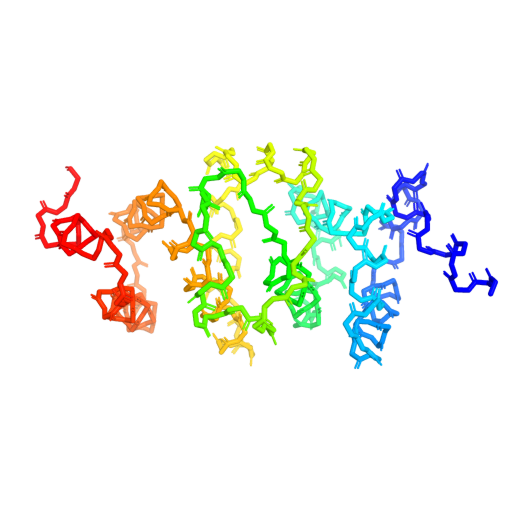? -14.745 4.015 11.582 1.00 92.19 182 PHE A O 1
ATOM 1505 N N . GLU A 1 183 ? -13.599 5.638 10.513 1.00 93.19 183 GLU A N 1
ATOM 1506 C CA . GLU A 1 183 ? -14.699 6.132 9.681 1.00 93.19 183 GLU A CA 1
ATOM 1507 C C . GLU A 1 183 ? -14.959 5.304 8.416 1.00 93.19 183 GLU A C 1
ATOM 1509 O O . GLU A 1 183 ? -16.013 5.473 7.797 1.00 93.19 183 GLU A O 1
ATOM 1514 N N . ILE A 1 184 ? -14.066 4.377 8.042 1.00 91.44 184 ILE A N 1
ATOM 1515 C CA . ILE A 1 184 ? -14.269 3.515 6.870 1.00 91.44 184 ILE A CA 1
ATOM 1516 C C . ILE A 1 184 ? -15.616 2.786 6.987 1.00 91.44 184 ILE A C 1
ATOM 1518 O O . ILE A 1 184 ? -15.833 1.980 7.896 1.00 91.44 184 ILE A O 1
ATOM 1522 N N . ASN A 1 185 ? -16.504 3.052 6.030 1.00 87.94 185 ASN A N 1
ATOM 1523 C CA . ASN A 1 185 ? -17.848 2.492 5.979 1.00 87.94 185 ASN A CA 1
ATOM 1524 C C . ASN A 1 185 ? -17.882 1.245 5.085 1.00 87.94 185 ASN A C 1
ATOM 1526 O O . ASN A 1 185 ? -18.010 1.342 3.863 1.00 87.94 185 ASN A O 1
ATOM 1530 N N . ASP A 1 186 ? -17.746 0.074 5.698 1.00 85.38 186 ASP A N 1
ATOM 1531 C CA . ASP A 1 186 ? -17.806 -1.227 5.037 1.00 85.38 186 ASP A CA 1
ATOM 1532 C C . ASP A 1 186 ? -18.463 -2.285 5.937 1.00 85.38 186 ASP A C 1
ATOM 1534 O O . ASP A 1 186 ? -18.904 -2.017 7.057 1.00 85.38 186 ASP A O 1
ATOM 1538 N N . SER A 1 187 ? -18.539 -3.522 5.447 1.00 84.44 187 SER A N 1
ATOM 1539 C CA . SER A 1 187 ? -19.172 -4.621 6.176 1.00 84.44 187 SER A CA 1
ATOM 1540 C C . SER A 1 187 ? -18.456 -5.014 7.472 1.00 84.44 187 SER A C 1
ATOM 1542 O O . SER A 1 187 ? -19.071 -5.679 8.300 1.00 84.44 187 SER A O 1
ATOM 1544 N N . VAL A 1 188 ? -17.184 -4.635 7.649 1.00 86.00 188 VAL A N 1
ATOM 1545 C CA . VAL A 1 188 ? -16.354 -4.984 8.819 1.00 86.00 188 VAL A CA 1
ATOM 1546 C C . VAL A 1 188 ? -16.057 -3.775 9.710 1.00 86.00 188 VAL A C 1
ATOM 1548 O O . VAL A 1 188 ? -15.204 -3.839 10.600 1.00 86.00 188 VAL A O 1
ATOM 1551 N N . GLN A 1 189 ? -16.772 -2.665 9.504 1.00 89.81 189 GLN A N 1
ATOM 1552 C CA . GLN A 1 189 ? -16.577 -1.424 10.245 1.00 89.81 189 GLN A CA 1
ATOM 1553 C C . GLN A 1 189 ? -16.694 -1.643 11.757 1.00 89.81 189 GLN A C 1
ATOM 1555 O O . GLN A 1 189 ? -15.880 -1.129 12.518 1.00 89.81 189 GLN A O 1
ATOM 1560 N N . ARG A 1 190 ? -17.668 -2.438 12.219 1.00 89.50 190 ARG A N 1
ATOM 1561 C CA . ARG A 1 190 ? -17.866 -2.687 13.659 1.00 89.50 190 ARG A CA 1
ATOM 1562 C C . ARG A 1 190 ? -16.699 -3.451 14.274 1.00 89.50 190 ARG A C 1
ATOM 1564 O O . ARG A 1 190 ? -16.262 -3.122 15.375 1.00 89.50 190 ARG A O 1
ATOM 1571 N N . GLU A 1 191 ? -16.196 -4.468 13.586 1.00 90.50 191 GLU A N 1
ATOM 1572 C CA . GLU A 1 191 ? -15.018 -5.232 13.987 1.00 90.50 191 GLU A CA 1
ATOM 1573 C C . GLU A 1 191 ? -13.789 -4.324 14.044 1.00 90.50 191 GLU A C 1
ATOM 1575 O O . GLU A 1 191 ? -13.043 -4.363 15.022 1.00 90.50 191 GLU A O 1
ATOM 1580 N N . ARG A 1 192 ? -13.619 -3.451 13.046 1.00 92.12 192 ARG A N 1
ATOM 1581 C CA . ARG A 1 192 ? -12.544 -2.457 13.006 1.00 92.12 192 ARG A CA 1
ATOM 1582 C C . ARG A 1 192 ? -12.626 -1.469 14.173 1.00 92.12 192 ARG A C 1
ATOM 1584 O O . ARG A 1 192 ? -11.639 -1.276 14.874 1.00 92.12 192 ARG A O 1
ATOM 1591 N N . GLN A 1 193 ? -13.801 -0.901 14.437 1.00 92.50 193 GLN A N 1
ATOM 1592 C CA . GLN A 1 193 ? -14.031 0.006 15.568 1.00 92.50 193 GLN A CA 1
ATOM 1593 C C . GLN A 1 193 ? -13.758 -0.676 16.912 1.00 92.50 193 GLN A C 1
ATOM 1595 O O . GLN A 1 193 ? -13.165 -0.070 17.802 1.00 92.50 193 GLN A O 1
ATOM 1600 N N . ARG A 1 194 ? -14.136 -1.953 17.058 1.00 91.62 194 ARG A N 1
ATOM 1601 C CA . ARG A 1 194 ? -13.810 -2.747 18.251 1.00 91.62 194 ARG A CA 1
ATOM 1602 C C . ARG A 1 194 ? -12.305 -2.888 18.451 1.00 91.62 194 ARG A C 1
ATOM 1604 O O . ARG A 1 194 ? -11.855 -2.664 19.567 1.00 91.62 194 ARG A O 1
ATOM 1611 N N . LEU A 1 195 ? -11.549 -3.208 17.399 1.00 90.62 195 LEU A N 1
ATOM 1612 C CA . LEU A 1 195 ? -10.085 -3.313 17.470 1.00 90.62 195 LEU A CA 1
ATOM 1613 C C . LEU A 1 195 ? -9.433 -1.989 17.890 1.00 90.62 195 LEU A C 1
ATOM 1615 O O . LEU A 1 195 ? -8.518 -1.987 18.704 1.00 90.62 195 LEU A O 1
ATOM 1619 N N . ILE A 1 196 ? -9.923 -0.862 17.366 1.00 89.69 196 ILE A N 1
ATOM 1620 C CA . ILE A 1 196 ? -9.394 0.469 17.702 1.00 89.69 196 ILE A CA 1
ATOM 1621 C C . ILE A 1 196 ? -9.681 0.832 19.164 1.00 89.69 196 ILE A C 1
ATOM 1623 O O . ILE A 1 196 ? -8.800 1.329 19.857 1.00 89.69 196 ILE A O 1
ATOM 1627 N N . LEU A 1 197 ? -10.911 0.607 19.636 1.00 88.00 197 LEU A N 1
ATOM 1628 C CA . LEU A 1 197 ? -11.349 1.062 20.961 1.00 88.00 197 LEU A CA 1
ATOM 1629 C C . LEU A 1 197 ? -10.909 0.147 22.103 1.00 88.00 197 LEU A C 1
ATOM 1631 O O . LEU A 1 197 ? -10.626 0.629 23.196 1.00 88.00 197 LEU A O 1
ATOM 1635 N N . LEU A 1 198 ? -10.926 -1.167 21.881 1.00 84.00 198 LEU A N 1
ATOM 1636 C CA . LEU A 1 198 ? -10.652 -2.157 22.924 1.00 84.00 198 LEU A CA 1
ATOM 1637 C C . LEU A 1 198 ? -9.194 -2.623 22.918 1.00 84.00 198 LEU A C 1
ATOM 1639 O O . LEU A 1 198 ? -8.780 -3.307 23.851 1.00 84.00 198 LEU A O 1
ATOM 1643 N N . GLY A 1 199 ? -8.425 -2.235 21.898 1.00 69.50 199 GLY A N 1
ATOM 1644 C CA . GLY A 1 199 ? -7.096 -2.774 21.666 1.00 69.50 199 GLY A CA 1
ATOM 1645 C C . GLY A 1 199 ? -7.146 -4.234 21.217 1.00 69.50 199 GLY A C 1
ATOM 1646 O O . GLY A 1 199 ? -8.195 -4.761 20.832 1.00 69.50 199 GLY A O 1
ATOM 1647 N N . PHE A 1 200 ? -5.979 -4.868 21.238 1.00 59.84 200 PHE A N 1
ATOM 1648 C CA . PHE A 1 200 ? -5.788 -6.263 20.854 1.00 59.84 200 PHE A CA 1
ATOM 1649 C C . PHE A 1 200 ? -5.804 -7.213 22.040 1.00 59.84 200 PHE A C 1
ATOM 1651 O O . PHE A 1 200 ? -5.160 -6.874 23.059 1.00 59.84 200 PHE A O 1
#

Radius of gyration: 16.78 Å; Cα contacts (8 Å, |Δi|>4): 193; chains: 1; bounding box: 42×30×52 Å

Foldseek 3Di:
DVLLVVLLCLVPPVVVCLVPVVVVLVSLLVQLVVDDVSLVSSQVSCVLVSLLVLLVDPPPVSCVVCVPPPSSLLSNLSNLLLEDEPQQPPCLLVQPLRPDNDPRHHGDPSRNVLLPDLVSLLSVLVSLLPDDPCVVSSLSSLSSSVQSDVVSLLSLLVSVVPPPDDDPVSVVSSVVSLVSSQPDDDPCNVVSVCCSPVPD

Secondary structure (DSSP, 8-state):
-HHHHHTTHHHH-HHHHHHSHHHHHHHHHHHHHT-HHHHHHHHHTTHHHHHHHHHH---HHHHHHHTT-HHHHHHHHHHHTTEEPGGGGGGGGG-TTSSSSS--EEPPHHHHHHHH-HHHHHHHHHHHHS-SS-HHHHHHHHHHHHHH-HHHHHHHHHHHHS-TT--HHHHHHHHHHHHHHHH--STTHHHHHHHHHH--

Sequence (200 aa):
MFITLLLIIPRNYFTEFSTYPTQYITLFNLYALSGLEQKRQLVRKGALHALLVLISREDYHIKVIYQDSSKLYEVISLLLRICKFGWQGENADLNPYAITIGGLVQAPQEVVEWMDESLFVNRLLKQLIELPTDRAVALDMILYLCWENLQFTKILLYHFSFECLFTPNEVKNATTIIENIFEINDSVQRERQRLILLGF

Mean predicted aligned error: 6.39 Å

Solvent-accessible surface area (backbone atoms only — not comparable to full-atom values): 11329 Å² total; per-residue (Å²): 114,68,67,68,54,60,45,38,35,36,56,78,37,44,70,64,38,66,73,45,46,57,61,52,39,53,50,49,34,60,43,37,71,71,36,69,69,45,29,51,49,38,51,76,39,27,38,54,47,36,52,52,54,58,70,67,51,84,51,63,72,59,45,66,68,45,68,84,39,66,52,49,60,47,38,49,33,62,43,54,40,39,42,40,59,90,78,33,71,91,56,54,57,67,49,87,53,36,81,53,84,51,88,58,39,76,50,54,68,73,44,50,56,48,73,69,34,64,72,54,44,52,51,52,50,53,55,48,71,68,46,88,84,54,56,67,56,38,48,45,41,50,53,33,46,36,72,54,26,68,66,53,42,49,54,52,54,48,59,66,71,69,59,92,75,68,50,76,67,52,49,52,51,50,51,53,52,51,52,56,62,56,64,47,88,59,98,57,31,68,62,50,42,45,44,70,75,72,48,134

pLDDT: mean 83.59, std 10.79, range [51.59, 95.44]